Protein 5HKO (pdb70)

InterPro domains:
  IPR025997 Periplasmic binding protein [PF13407] (37-289)
  IPR028082 Periplasmic binding protein-like I [SSF53822] (34-308)

Secondary structure (DSSP, 8-state):
-EEEEEEES---HHHHHHHHHHHHHHHHTTEEEEEEE-TT-HHHHHHHHHHHHHTT-SEEEEE-S-SS--HHHHHHHHHTT--EEEESS----TT-SEEEEE-HHHHHHHHHHHHHHHHTT-EEEEEEE-STTSHHHHHHHHHHHHHHTT-TTEEEEEEEE-TT-HHHHHHHHHHHHHHHGGG--EEEESSHHHHHHHHHHHHHTT--S--EE-SB--HHHHHHHHHTSSSBEEB--HHHHHHHHHHHHHHHHTT----SS-EE-PPEE-TTTHHHHHIIIIISHHHHHHHHHHHHHHHHHHSBTT-S--TT--

Nearest PDB structures (foldseek):
  5hko-assembly1_A  TM=1.003E+00  e=1.672E-60  Mycolicibacterium smegmatis MC2 155
  4rsm-assembly3_C  TM=9.982E-01  e=6.246E-54  Mycolicibacterium smegmatis MC2 155
  4ry0-assembly1_A  TM=9.453E-01  e=1.047E-22  Rhizobium etli CFN 42
  5xsj-assembly1_X-2  TM=9.188E-01  e=8.878E-16  Clostridium beijerinckii NCIMB 8052
  6gq0-assembly1_A  TM=8.896E-01  e=7.536E-16  Geobacillus stearothermophilus

B-factor: mean 14.86, std 8.11, range [4.85, 57.35]

Solvent-accessible surface area: 12527 Å² total; per-residue (Å²): 155,32,76,0,0,1,0,0,19,30,80,16,31,8,0,69,21,0,59,81,0,2,40,39,12,4,175,65,27,101,12,96,29,29,56,40,40,1,110,51,59,48,80,55,1,18,69,33,0,64,52,1,15,135,86,52,4,58,0,0,1,0,1,8,15,49,4,126,20,8,32,101,25,1,48,28,0,130,91,118,65,17,28,4,0,0,0,14,15,28,15,116,22,130,40,42,38,3,41,0,22,11,51,6,34,43,2,0,22,49,0,0,52,22,0,2,102,126,27,68,14,140,5,36,0,0,5,0,17,0,20,93,28,9,8,6,24,88,46,11,18,118,0,3,87,88,7,35,88,135,51,113,79,11,120,58,50,20,129,46,23,0,46,35,98,78,113,53,0,16,102,56,0,83,87,12,30,100,75,51,17,112,100,0,51,0,0,0,0,2,6,0,6,0,0,22,2,0,45,61,1,3,121,94,53,68,63,123,71,16,14,1,0,0,0,6,2,2,63,63,0,0,67,5,1,102,75,43,65,3,46,0,0,0,0,6,7,3,4,4,0,2,0,4,0,0,6,0,0,2,8,43,41,113,69,82,154,37,112,39,79,0,69,0,83,8,18,41,0,47,125,142,18,0,74,45,0,22,74,36,4,42,87,65,29,138,148,24,27,133,31,1,31,133,29,6,89,88,3,34,176,96,16,52,1,1,68,11,35,3,68,86,41,158

Structure (mmCIF, N/CA/C/O backbone):
data_5HKO
#
_entry.id   5HKO
#
_cell.length_a   62.947
_cell.length_b   62.940
_cell.length_c   73.153
_cell.angle_alpha   90.000
_cell.angle_beta   90.000
_cell.angle_gamma   90.000
#
_symmetry.space_group_name_H-M   'P 21 21 21'
#
loop_
_entity.id
_entity.type
_entity.pdbx_description
1 polymer 'ABC transporter, carbohydrate uptake transporter-2 (CUT2) family, periplasmic sugar-binding protein'
2 non-polymer 'ZINC ION'
3 non-polymer 'CHLORIDE ION'
4 non-polymer L-glucitol
5 non-polymer IMIDAZOLE
6 non-polymer 'ACETATE ION'
7 water water
#
loop_
_atom_site.group_PDB
_atom_site.id
_atom_site.type_symbol
_atom_site.label_atom_id
_atom_site.label_alt_id
_atom_site.label_comp_id
_atom_site.label_asym_id
_atom_site.label_entity_id
_atom_site.label_seq_id
_atom_site.pdbx_PDB_ins_code
_atom_site.Cartn_x
_atom_site.Cartn_y
_atom_site.Cartn_z
_atom_site.occupancy
_atom_site.B_iso_or_equiv
_atom_site.auth_seq_id
_atom_site.auth_comp_id
_atom_site.auth_asym_id
_atom_site.auth_atom_id
_atom_site.pdbx_PDB_model_num
ATOM 1 N N . THR A 1 33 ? -13.745 -50.187 -2.144 1.00 35.32 34 THR A N 1
ATOM 2 C CA . THR A 1 33 ? -13.642 -51.128 -1.020 1.00 39.02 34 THR A CA 1
ATOM 3 C C . THR A 1 33 ? -13.457 -50.173 0.198 1.00 34.46 34 THR A C 1
ATOM 4 O O . THR A 1 33 ? -14.286 -50.137 1.110 1.00 37.74 34 THR A O 1
ATOM 8 N N . LYS A 1 34 ? -12.516 -49.208 0.151 1.00 25.16 35 LYS A N 1
ATOM 9 C CA . LYS A 1 34 ? -12.174 -48.407 1.361 1.00 22.49 35 LYS A CA 1
ATOM 10 C C . LYS A 1 34 ? -13.014 -47.160 1.472 1.00 20.63 35 LYS A C 1
ATOM 11 O O . LYS A 1 34 ? -13.322 -46.565 0.457 1.00 22.84 35 LYS A O 1
ATOM 17 N N . ARG A 1 35 ? -13.416 -46.798 2.698 1.00 17.97 36 ARG A N 1
ATOM 18 C CA . ARG A 1 35 ? -14.236 -45.663 2.949 1.00 18.31 36 ARG A CA 1
ATOM 19 C C . ARG A 1 35 ? -13.466 -44.729 3.847 1.00 15.63 36 ARG A C 1
ATOM 20 O O . ARG A 1 35 ? -12.979 -45.105 4.895 1.00 17.37 36 ARG A O 1
ATOM 28 N N . ILE A 1 36 ? -13.151 -43.513 3.339 1.00 14.83 37 ILE A N 1
ATOM 29 C CA . ILE A 1 36 ? -12.271 -42.554 4.069 1.00 13.30 37 ILE A CA 1
ATOM 30 C C . ILE A 1 36 ? -13.040 -41.333 4.195 1.00 12.76 37 ILE A C 1
ATOM 31 O O . ILE A 1 36 ? -13.604 -40.754 3.279 1.00 14.26 37 ILE A O 1
ATOM 36 N N . GLY A 1 37 ? -13.250 -40.943 5.486 1.00 12.88 38 GLY A N 1
ATOM 37 C CA . GLY A 1 37 ? -13.967 -39.733 5.797 1.00 13.56 38 GLY A CA 1
ATOM 38 C C . GLY A 1 37 ? -13.095 -38.448 5.744 1.00 11.58 38 GLY A C 1
ATOM 39 O O . GLY A 1 37 ? -11.904 -38.557 6.032 1.00 12.69 38 GLY A O 1
ATOM 40 N N . VAL A 1 38 ? -13.681 -37.387 5.319 1.00 11.79 39 VAL A N 1
ATOM 41 C CA . VAL A 1 38 ? -13.013 -36.104 5.201 1.00 11.89 39 VAL A CA 1
ATOM 42 C C . VAL A 1 38 ? -13.856 -35.102 5.871 1.00 11.49 39 VAL A C 1
ATOM 43 O O . VAL A 1 38 ? -15.105 -35.041 5.612 1.00 14.38 39 VAL A O 1
ATOM 47 N N . THR A 1 39 ? -13.342 -34.321 6.817 1.00 9.75 40 THR A N 1
ATOM 48 C CA . THR A 1 39 ? -14.047 -33.161 7.342 1.00 9.65 40 THR A CA 1
ATOM 49 C C . THR A 1 39 ? -13.135 -31.974 7.176 1.00 8.02 40 THR A C 1
ATOM 50 O O . THR A 1 39 ? -11.987 -31.948 7.727 1.00 8.43 40 THR A O 1
ATOM 54 N N . VAL A 1 40 ? -13.596 -30.978 6.420 1.00 8.51 41 VAL A N 1
ATOM 55 C CA . VAL A 1 40 ? -12.850 -29.746 6.211 1.00 7.99 41 VAL A CA 1
ATOM 56 C C . VAL A 1 40 ? -13.475 -28.598 6.898 1.00 8.19 41 VAL A C 1
ATOM 57 O O . VAL A 1 40 ? -14.724 -28.574 7.103 1.00 9.21 41 VAL A O 1
ATOM 61 N N . TYR A 1 41 ? -12.704 -27.561 7.246 1.00 7.82 42 TYR A N 1
ATOM 62 C CA . TYR A 1 41 ? -13.213 -26.384 7.882 1.00 8.16 42 TYR A CA 1
ATOM 63 C C . TYR A 1 41 ? -14.365 -25.755 7.078 1.00 8.28 42 TYR A C 1
ATOM 64 O O . TYR A 1 41 ? -15.332 -25.303 7.686 1.00 8.94 42 TYR A O 1
ATOM 73 N N . ASP A 1 42 ? -14.171 -25.647 5.752 1.00 7.52 43 ASP A N 1
ATOM 74 C CA . ASP A 1 42 ? -15.163 -24.935 4.930 1.00 7.42 43 ASP A CA 1
ATOM 75 C C . ASP A 1 42 ? -14.796 -25.248 3.512 1.00 7.38 43 ASP A C 1
ATOM 76 O O . ASP A 1 42 ? -13.646 -25.644 3.214 1.00 7.49 43 ASP A O 1
ATOM 81 N N . MET A 1 43 ? -15.755 -24.995 2.584 1.00 7.09 44 MET A N 1
ATOM 82 C CA . MET A 1 43 ? -15.468 -25.116 1.163 1.00 7.41 44 MET A CA 1
ATOM 83 C C . MET A 1 43 ? -14.896 -23.815 0.623 1.00 7.50 44 MET A C 1
ATOM 84 O O . MET A 1 43 ? -15.462 -23.188 -0.295 1.00 7.63 44 MET A O 1
ATOM 89 N N . SER A 1 44 ? -13.733 -23.436 1.132 1.00 7.12 45 SER A N 1
ATOM 90 C CA . SER A 1 44 ? -12.970 -22.298 0.635 1.00 7.28 45 SER A CA 1
ATOM 91 C C . SER A 1 44 ? -12.565 -22.534 -0.791 1.00 7.02 45 SER A C 1
ATOM 92 O O . SER A 1 44 ? -12.628 -23.632 -1.326 1.00 7.26 45 SER A O 1
ATOM 95 N N . SER A 1 45 ? -12.041 -21.488 -1.448 1.00 7.46 46 SER A N 1
ATOM 96 C CA . SER A 1 45 ? -11.520 -21.658 -2.774 1.00 8.13 46 SER A CA 1
ATOM 97 C C 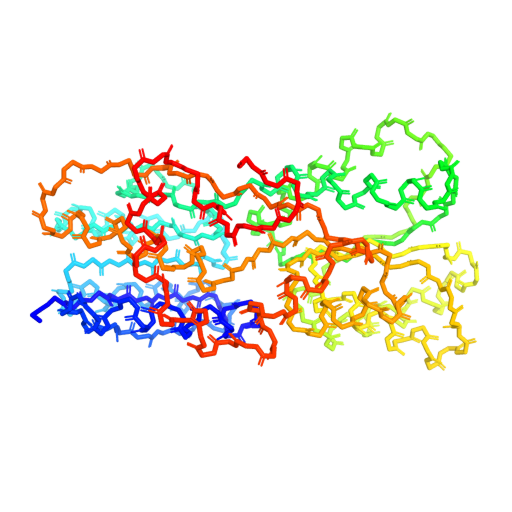. SER A 1 45 ? -10.429 -22.756 -2.858 1.00 7.86 46 SER A C 1
ATOM 98 O O . SER A 1 45 ? -10.447 -23.609 -3.735 1.00 8.40 46 SER A O 1
ATOM 101 N N . PHE A 1 46 ? -9.481 -22.712 -1.904 1.00 7.51 47 PHE A N 1
ATOM 102 C CA . PHE A 1 46 ? -8.432 -23.705 -1.885 1.00 7.44 47 PHE A CA 1
ATOM 103 C C . PHE A 1 46 ? -8.991 -25.116 -1.785 1.00 7.11 47 PHE A C 1
ATOM 104 O O . PHE A 1 46 ? -8.592 -26.022 -2.481 1.00 7.27 47 PHE A O 1
ATOM 112 N N . ILE A 1 47 ? -9.925 -25.321 -0.820 1.00 6.95 48 ILE A N 1
ATOM 113 C CA . ILE A 1 47 ? -10.499 -26.662 -0.624 1.00 6.73 48 ILE A CA 1
ATOM 114 C C . ILE A 1 47 ? -11.328 -27.095 -1.801 1.00 7.17 48 ILE A C 1
ATOM 115 O O . ILE A 1 47 ? -11.323 -28.241 -2.187 1.00 7.91 48 ILE A O 1
ATOM 120 N N . THR A 1 48 ? -12.071 -26.156 -2.373 1.00 6.92 49 THR A N 1
ATOM 121 C CA . THR A 1 48 ? -12.955 -26.450 -3.511 1.00 7.23 49 THR A CA 1
ATOM 122 C C . THR A 1 48 ? -12.113 -26.896 -4.702 1.00 7.56 49 THR A C 1
ATOM 123 O O . THR A 1 48 ? -12.445 -27.894 -5.355 1.00 8.40 49 THR A O 1
ATOM 127 N N . GLU A 1 49 ? -11.084 -26.141 -4.988 1.00 7.73 50 GLU A N 1
ATOM 128 C CA . GLU A 1 49 ? -10.183 -26.580 -6.104 1.00 8.48 50 GLU A CA 1
ATOM 129 C C . GLU A 1 49 ? -9.545 -27.862 -5.734 1.00 9.00 50 GLU A C 1
ATOM 130 O O . GLU A 1 49 ? -9.433 -28.856 -6.594 1.00 10.53 50 GLU A O 1
ATOM 136 N N . GLY A 1 50 ? -9.121 -28.109 -4.504 1.00 9.04 51 GLY A N 1
ATOM 137 C CA . GLY A 1 50 ? -8.426 -29.349 -4.165 1.00 8.85 51 GLY A CA 1
ATOM 138 C C . GLY A 1 50 ? -9.309 -30.526 -4.156 1.00 9.52 51 GLY A C 1
ATOM 139 O O . GLY A 1 50 ? -8.843 -31.695 -4.373 1.00 10.17 51 GLY A O 1
ATOM 140 N N . LYS A 1 51 ? -10.631 -30.378 -3.866 1.00 9.63 52 LYS A N 1
ATOM 141 C CA . LYS A 1 51 ? -11.537 -31.537 -3.830 1.00 8.97 52 LYS A CA 1
ATOM 142 C C . LYS A 1 51 ? -11.480 -32.318 -5.140 1.00 8.72 52 LYS A C 1
ATOM 143 O O . LYS A 1 51 ? -11.558 -33.519 -5.081 1.00 9.68 52 LYS A O 1
ATOM 149 N N . GLU A 1 52 ? -11.364 -31.679 -6.261 1.00 9.43 53 GLU A N 1
ATOM 150 C CA . GLU A 1 52 ? -11.310 -32.381 -7.531 1.00 10.73 53 GLU A CA 1
ATOM 151 C C . GLU A 1 52 ? -10.134 -33.288 -7.565 1.00 11.26 53 GLU A C 1
ATOM 152 O O . GLU A 1 52 ? -10.202 -34.430 -8.113 1.00 12.22 53 GLU A O 1
ATOM 158 N N . GLY A 1 53 ? -8.983 -32.883 -7.011 1.00 10.88 54 GLY A N 1
ATOM 159 C CA . GLY A 1 53 ? -7.826 -33.772 -6.965 1.00 10.22 54 GLY A CA 1
ATOM 160 C C . GLY A 1 53 ? -7.952 -34.850 -6.035 1.00 10.91 54 GLY A C 1
ATOM 161 O O . GLY A 1 53 ? -7.605 -36.071 -6.323 1.00 11.76 54 GLY A O 1
ATOM 162 N N . MET A 1 54 ? -8.500 -34.653 -4.826 1.00 10.13 55 MET A N 1
ATOM 163 C CA . MET A 1 54 ? -8.772 -35.712 -3.968 1.00 10.68 55 MET A CA 1
ATOM 164 C C . MET A 1 54 ? -9.672 -36.765 -4.531 1.00 10.90 55 MET A C 1
ATOM 165 O O . MET A 1 54 ? -9.529 -37.984 -4.379 1.00 11.20 55 MET A O 1
ATOM 170 N N . ASP A 1 55 ? -10.760 -36.328 -5.161 1.00 10.47 56 ASP A N 1
ATOM 171 C CA . ASP A 1 55 ? -11.756 -37.209 -5.750 1.00 10.29 56 ASP A CA 1
ATOM 172 C C . ASP A 1 55 ? -11.161 -37.941 -6.905 1.00 10.40 56 ASP A C 1
ATOM 173 O O . ASP A 1 55 ? -11.457 -39.137 -7.087 1.00 11.68 56 ASP A O 1
ATOM 178 N N . THR A 1 56 ? -10.292 -37.349 -7.665 1.00 11.15 57 THR A N 1
ATOM 179 C CA . THR A 1 56 ? -9.591 -38.094 -8.757 1.00 10.81 57 THR A CA 1
ATOM 180 C C . THR A 1 56 ? -8.717 -39.194 -8.176 1.00 11.28 57 THR A C 1
ATOM 181 O O . THR A 1 56 ? -8.753 -40.365 -8.621 1.00 11.95 57 THR A O 1
ATOM 185 N N . TYR A 1 57 ? -7.950 -38.897 -7.166 1.00 10.83 58 TYR A N 1
ATOM 186 C CA . TYR A 1 57 ? -7.138 -39.955 -6.530 1.00 10.68 58 TYR A CA 1
ATOM 187 C C . TYR A 1 57 ? -7.985 -41.020 -5.942 1.00 12.19 58 TYR A C 1
ATOM 188 O O . TYR A 1 57 ? -7.673 -42.253 -6.106 1.00 13.35 58 TYR A O 1
ATOM 197 N N . ALA A 1 58 ? -9.105 -40.710 -5.287 1.00 12.07 59 ALA A N 1
ATOM 198 C CA . ALA A 1 58 ? -9.968 -41.710 -4.658 1.00 12.41 59 ALA A CA 1
ATOM 199 C C . ALA A 1 58 ? -10.529 -42.632 -5.728 1.00 13.31 59 ALA A C 1
ATOM 200 O O . ALA A 1 58 ? -10.527 -43.881 -5.524 1.00 14.54 59 ALA A O 1
ATOM 202 N N . LYS A 1 59 ? -11.002 -42.110 -6.821 1.00 13.35 60 LYS A N 1
ATOM 203 C CA . LYS A 1 59 ? -11.643 -42.972 -7.814 1.00 14.99 60 LYS A CA 1
ATOM 204 C C . LYS A 1 59 ? -10.625 -43.918 -8.365 1.00 15.92 60 LYS A C 1
ATOM 205 O O . LYS A 1 59 ? -11.024 -45.039 -8.784 1.00 19.42 60 LYS A O 1
ATOM 211 N N . ALA A 1 60 ? -9.401 -43.566 -8.523 1.00 13.97 61 ALA A N 1
ATOM 212 C CA . ALA A 1 60 ? -8.297 -44.409 -9.076 1.00 15.17 61 ALA A CA 1
ATOM 213 C C . ALA A 1 60 ? -7.828 -45.381 -8.109 1.00 15.31 61 ALA A C 1
ATOM 214 O O . ALA A 1 60 ? -7.125 -46.379 -8.502 1.00 18.35 61 ALA A O 1
ATOM 216 N N . ASN A 1 61 ? -8.230 -45.374 -6.852 1.00 16.47 62 ASN A N 1
ATOM 217 C CA . ASN A 1 61 ? -7.677 -46.184 -5.804 1.00 15.89 62 ASN A CA 1
ATOM 218 C C . ASN A 1 61 ? -8.679 -46.894 -4.964 1.00 16.23 62 ASN A C 1
ATOM 219 O O . ASN A 1 61 ? -8.445 -47.298 -3.826 1.00 17.62 62 ASN A O 1
ATOM 224 N N . ASN A 1 62 ? -9.881 -46.987 -5.503 1.00 17.83 63 ASN A N 1
ATOM 225 C CA . ASN A 1 62 ? -10.951 -47.742 -4.841 1.00 19.46 63 ASN A CA 1
ATOM 226 C C . ASN A 1 62 ? -11.332 -47.249 -3.492 1.00 17.08 63 ASN A C 1
ATOM 227 O O . ASN A 1 62 ? -11.680 -47.972 -2.613 1.00 18.34 63 ASN A O 1
ATOM 232 N N . ILE A 1 63 ? -11.400 -45.896 -3.419 1.00 15.65 64 ILE A N 1
ATOM 233 C CA . ILE A 1 63 ? -11.747 -45.229 -2.168 1.00 15.41 64 ILE A CA 1
ATOM 234 C C . ILE A 1 63 ? -13.050 -44.474 -2.331 1.00 15.47 64 ILE A C 1
ATOM 235 O O . ILE A 1 63 ? -13.184 -43.705 -3.286 1.00 16.84 64 ILE A O 1
ATOM 240 N N . GLU A 1 64 ? -14.013 -44.618 -1.460 1.00 16.12 65 GLU A N 1
ATOM 241 C CA . GLU A 1 64 ? -15.157 -43.806 -1.383 1.00 17.26 65 GLU A CA 1
ATOM 242 C C . GLU A 1 64 ? -14.838 -42.741 -0.316 1.00 15.46 65 GLU A C 1
ATOM 243 O O . GLU A 1 64 ? -14.601 -43.077 0.854 1.00 15.77 65 GLU A O 1
ATOM 249 N N . LEU A 1 65 ? -14.956 -41.513 -0.736 1.00 15.60 66 LEU A N 1
ATOM 250 C CA . LEU A 1 65 ? -14.693 -40.352 0.224 1.00 15.95 66 LEU A CA 1
ATOM 251 C C . LEU A 1 65 ? -16.004 -39.907 0.821 1.00 19.69 66 LEU A C 1
ATOM 252 O O . LEU A 1 65 ? -17.032 -39.722 0.082 1.00 24.06 66 LEU A O 1
ATOM 257 N N . VAL A 1 66 ? -16.098 -39.737 2.085 1.00 19.11 67 VAL A N 1
ATOM 258 C CA . VAL A 1 66 ? -17.296 -39.263 2.727 1.00 20.63 67 VAL A CA 1
ATOM 259 C C . VAL A 1 66 ? -17.078 -37.745 3.006 1.00 15.59 67 VAL A C 1
ATOM 260 O O . VAL A 1 66 ? -16.343 -37.466 4.064 1.00 20.07 67 VAL A O 1
ATOM 264 N N . TRP A 1 67 ? -17.443 -36.829 2.205 1.00 17.19 68 TRP A N 1
ATOM 265 C CA . TRP A 1 67 ? -17.152 -35.410 2.391 1.00 15.65 68 TRP A CA 1
ATOM 266 C C . TRP A 1 67 ? -17.967 -34.762 3.377 1.00 13.80 68 TRP A C 1
ATOM 267 O O . TRP A 1 67 ? -19.271 -34.880 3.274 1.00 16.78 68 TRP A O 1
ATOM 278 N N . ASN A 1 68 ? -17.466 -33.983 4.320 1.00 11.85 69 ASN A N 1
ATOM 279 C CA . ASN A 1 68 ? -18.167 -33.108 5.190 1.00 11.51 69 ASN A CA 1
ATOM 28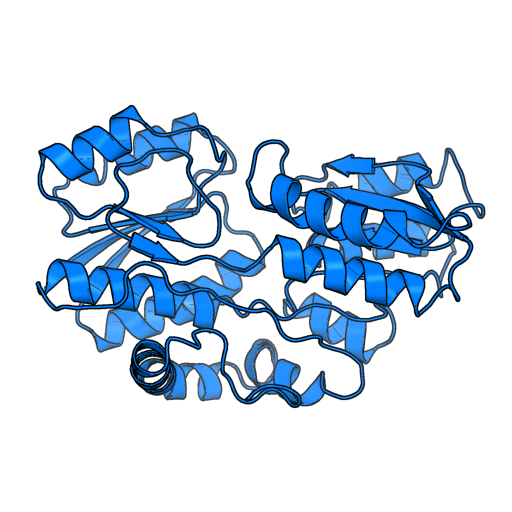0 C C . ASN A 1 68 ? -17.489 -31.775 5.298 1.00 10.44 69 ASN A C 1
ATOM 281 O O . ASN A 1 68 ? -16.179 -31.778 5.306 1.00 10.69 69 ASN A O 1
ATOM 286 N N . SER A 1 69 ? -18.180 -30.721 5.491 1.00 11.00 70 SER A N 1
ATOM 287 C CA . SER A 1 69 ? -17.701 -29.407 5.752 1.00 9.55 70 SER A CA 1
ATOM 288 C C . SER A 1 69 ? -18.223 -28.808 6.986 1.00 10.09 70 SER A C 1
ATOM 289 O O . SER A 1 69 ? -19.464 -28.976 7.202 1.00 11.12 70 SER A O 1
ATOM 292 N N . ALA A 1 70 ? -17.431 -28.186 7.821 1.00 9.24 71 ALA A N 1
ATOM 293 C CA . ALA A 1 70 ? -17.819 -27.809 9.173 1.00 10.07 71 ALA A CA 1
ATOM 294 C C . ALA A 1 70 ? -18.277 -26.421 9.275 1.00 11.99 71 ALA A C 1
ATOM 295 O O . ALA A 1 70 ? -18.515 -25.928 10.396 1.00 14.85 71 ALA A O 1
ATOM 297 N N . ASN A 1 71 ? -18.387 -25.678 8.189 1.00 13.69 72 ASN A N 1
ATOM 298 C CA . ASN A 1 71 ? -18.625 -24.280 8.086 1.00 17.06 72 ASN A CA 1
ATOM 299 C C . ASN A 1 71 ? -18.033 -23.456 9.260 1.00 14.22 72 ASN A C 1
ATOM 300 O O . ASN A 1 71 ? -18.652 -22.625 9.941 1.00 16.28 72 ASN A O 1
ATOM 305 N N . ASN A 1 72 ? -16.728 -23.624 9.349 1.00 10.10 73 ASN A N 1
ATOM 306 C CA . ASN A 1 72 ? -15.944 -22.833 10.204 1.00 9.76 73 ASN A CA 1
ATOM 307 C C . ASN A 1 72 ? -16.259 -22.954 11.710 1.00 11.57 73 ASN A C 1
ATOM 308 O O . ASN A 1 72 ? -15.894 -22.061 12.442 1.00 13.26 73 ASN A O 1
ATOM 313 N N . ASP A 1 73 ? -16.762 -24.105 12.078 1.00 12.17 74 ASP A N 1
ATOM 314 C CA . ASP A 1 73 ? -17.253 -24.269 13.446 1.00 15.22 74 ASP A CA 1
ATOM 315 C C . ASP A 1 73 ? -16.570 -25.489 14.065 1.00 13.82 74 ASP A C 1
ATOM 316 O O . ASP A 1 73 ? -16.803 -26.569 13.557 1.00 12.44 74 ASP A O 1
ATOM 321 N N . VAL A 1 74 ? -15.844 -25.302 15.118 1.00 13.46 75 VAL A N 1
ATOM 322 C CA . VAL A 1 74 ? -15.154 -26.437 15.757 1.00 13.54 75 VAL A CA 1
ATOM 323 C C . VAL A 1 74 ? -16.034 -27.487 16.248 1.00 13.99 75 VAL A C 1
ATOM 324 O O . VAL A 1 74 ? -15.850 -28.693 16.023 1.00 13.07 75 VAL A O 1
ATOM 328 N N . SER A 1 75 ? -17.224 -27.124 16.861 1.00 13.81 76 SER A N 1
ATOM 329 C CA . SER A 1 75 ? -18.089 -28.166 17.370 1.00 14.03 76 SER A CA 1
ATOM 330 C C . SER A 1 75 ? -18.738 -29.040 16.314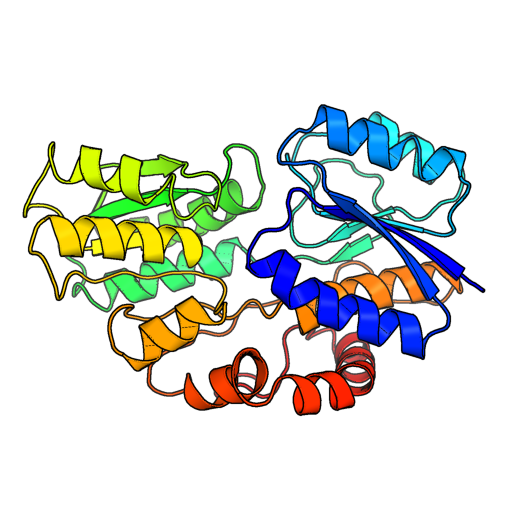 1.00 12.09 76 SER A C 1
ATOM 331 O O . SER A 1 75 ? -18.942 -30.186 16.462 1.00 13.20 76 SER A O 1
ATOM 334 N N . THR A 1 76 ? -19.094 -28.375 15.086 1.00 12.69 77 THR A N 1
ATOM 335 C CA . THR A 1 76 ? -19.566 -29.085 14.003 1.00 12.25 77 THR A CA 1
ATOM 336 C C . THR A 1 76 ? -18.515 -30.109 13.531 1.00 10.89 77 THR A C 1
ATOM 337 O O . THR A 1 76 ? -18.808 -31.196 13.223 1.00 11.76 77 THR A O 1
ATOM 341 N N . GLN A 1 77 ? -17.250 -29.603 13.431 1.00 11.32 78 GLN A N 1
ATOM 342 C CA . GLN A 1 77 ? -16.207 -30.500 12.966 1.00 10.44 78 GLN A CA 1
ATOM 343 C C . GLN A 1 77 ? -16.011 -31.734 13.977 1.00 9.72 78 GLN A C 1
ATOM 344 O O . GLN A 1 77 ? -15.874 -32.819 13.549 1.00 10.48 78 GLN A O 1
ATOM 350 N N . ALA A 1 78 ? -16.096 -31.404 15.288 1.00 10.60 79 ALA A N 1
ATOM 351 C CA . ALA A 1 78 ? -15.980 -32.493 16.318 1.00 12.05 79 ALA A CA 1
ATOM 352 C C . ALA A 1 78 ? -17.062 -33.488 16.086 1.00 12.14 79 ALA A C 1
ATOM 353 O O . ALA A 1 78 ? -16.867 -34.719 16.102 1.00 12.18 79 ALA A O 1
ATOM 355 N N . SER A 1 79 ? -18.305 -32.988 15.825 1.00 12.56 80 SER A N 1
ATOM 356 C CA . SER A 1 79 ? -19.435 -33.906 15.553 1.00 13.47 80 SER A CA 1
ATOM 357 C C . SER A 1 79 ? -19.287 -34.767 14.320 1.00 12.46 80 SER A C 1
ATOM 358 O O . SER A 1 79 ? -19.626 -35.917 14.261 1.00 13.49 80 SER A O 1
ATOM 361 N N . GLN A 1 80 ? -18.673 -34.163 13.288 1.00 12.65 81 GLN A N 1
ATOM 362 C CA . GLN A 1 80 ? -18.382 -34.916 12.036 1.00 12.75 81 GLN A CA 1
ATOM 363 C C . GLN A 1 80 ? -17.367 -36.023 12.280 1.00 11.81 81 GLN A C 1
ATOM 364 O O . GLN A 1 80 ? -17.534 -37.116 11.776 1.00 12.50 81 GLN A O 1
ATOM 370 N N . VAL A 1 81 ? -16.291 -35.697 13.043 1.00 11.39 82 VAL A N 1
ATOM 371 C CA . VAL A 1 81 ? -15.359 -36.772 13.309 1.00 11.30 82 VAL A CA 1
ATOM 372 C C . VAL A 1 81 ? -16.001 -37.890 14.111 1.00 11.98 82 VAL A C 1
ATOM 373 O O . VAL A 1 81 ? -15.843 -39.052 13.796 1.00 12.74 82 VAL A O 1
ATOM 377 N N . ASP A 1 82 ? -16.860 -37.484 15.107 1.00 12.69 83 ASP A N 1
ATOM 378 C CA . ASP A 1 82 ? -17.600 -38.538 15.883 1.00 14.81 83 ASP A CA 1
ATOM 379 C C . ASP A 1 82 ? -18.448 -39.438 14.997 1.00 14.73 83 ASP A C 1
ATOM 380 O O . ASP A 1 82 ? -18.478 -40.636 15.190 1.00 15.49 83 ASP A O 1
ATOM 385 N N . SER A 1 83 ? -19.135 -38.819 14.043 1.00 13.54 84 SER A N 1
ATOM 386 C CA A SER A 1 83 ? -19.988 -39.618 13.192 0.29 15.12 84 SER A CA 1
ATOM 387 C CA B SER A 1 83 ? -19.962 -39.558 13.133 0.71 16.13 84 SER A CA 1
ATOM 388 C C . SER A 1 83 ? -19.220 -40.506 12.293 1.00 14.84 84 SER A C 1
ATOM 389 O O . SER A 1 83 ? -19.588 -41.655 12.094 1.00 17.05 84 SER A O 1
ATOM 394 N N . LEU A 1 84 ? -18.040 -40.032 11.759 1.00 14.00 85 LEU A N 1
ATOM 395 C CA . LEU A 1 84 ? -17.203 -40.893 10.943 1.00 13.65 85 LEU A CA 1
ATOM 396 C C . LEU A 1 84 ? -16.670 -42.088 11.733 1.00 14.13 85 LEU A C 1
ATOM 397 O O . LEU A 1 84 ? -16.656 -43.191 11.239 1.00 16.05 85 LEU A O 1
ATOM 402 N N . ILE A 1 85 ? -16.242 -41.844 12.964 1.00 13.40 86 ILE A N 1
ATOM 403 C CA . ILE A 1 85 ? -15.864 -42.887 13.900 1.00 15.84 86 ILE A CA 1
ATOM 404 C C . ILE A 1 85 ? -17.065 -43.925 14.063 1.00 16.05 86 ILE A C 1
ATOM 405 O O . ILE A 1 85 ? -16.750 -45.165 13.893 1.00 19.08 86 ILE A O 1
ATOM 410 N N . ASN A 1 86 ? -18.251 -43.340 14.292 1.00 16.99 87 ASN A N 1
ATOM 411 C CA . ASN A 1 86 ? -19.446 -44.210 14.515 1.00 18.01 87 ASN A CA 1
ATOM 412 C C . ASN A 1 86 ? -19.707 -45.049 13.326 1.00 21.14 87 ASN A C 1
ATOM 413 O O . ASN A 1 86 ? -20.083 -46.237 13.558 1.00 23.57 87 ASN A O 1
ATOM 418 N N . GLN A 1 87 ? -19.516 -44.506 12.125 1.00 21.74 88 GLN A N 1
ATOM 419 C CA . GLN A 1 87 ? -19.707 -45.202 10.864 1.00 22.57 88 GLN A CA 1
ATOM 420 C C . GLN A 1 87 ? -18.665 -46.262 10.619 1.00 21.76 88 GLN A C 1
ATOM 421 O O . GLN A 1 87 ? -18.773 -46.974 9.632 1.00 24.01 88 GLN A O 1
ATOM 427 N N . GLY A 1 88 ? -17.584 -46.344 11.402 1.00 19.00 89 GLY A N 1
ATOM 428 C CA . GLY A 1 88 ? -16.477 -47.235 11.197 1.00 18.19 89 GLY A CA 1
ATOM 429 C C . GLY A 1 88 ? -15.716 -47.142 9.846 1.00 18.79 89 GLY A C 1
ATOM 430 O O . GLY A 1 88 ? -15.300 -48.128 9.212 1.00 19.91 89 GLY A O 1
ATOM 431 N N . VAL A 1 89 ? -15.504 -45.891 9.438 1.00 16.41 90 VAL A N 1
ATOM 432 C CA . VAL A 1 89 ? -14.662 -45.701 8.252 1.00 16.39 90 VAL A CA 1
ATOM 433 C C . VAL A 1 89 ? -13.296 -46.207 8.465 1.00 14.93 90 VAL A C 1
ATOM 434 O O . VAL A 1 89 ? -12.796 -46.444 9.578 1.00 16.47 90 VAL A O 1
ATOM 438 N N . ASP A 1 90 ? -12.580 -46.415 7.391 1.00 15.05 91 ASP A N 1
ATOM 439 C CA . ASP A 1 90 ? -11.291 -46.954 7.429 1.00 14.77 91 ASP A CA 1
ATOM 440 C C . ASP A 1 90 ? -10.181 -45.943 7.861 1.00 14.14 91 ASP A C 1
ATOM 441 O O . ASP A 1 90 ? -9.165 -46.321 8.357 1.00 14.78 91 ASP A O 1
ATOM 446 N N . ALA A 1 91 ? -10.420 -44.652 7.561 1.00 12.79 92 ALA A N 1
ATOM 447 C CA . ALA A 1 91 ? -9.485 -43.574 7.971 1.00 13.20 92 ALA A CA 1
ATOM 448 C C . ALA A 1 91 ? -10.323 -42.337 7.884 1.00 11.79 92 ALA A C 1
ATOM 449 O O . ALA A 1 91 ? -11.325 -42.190 7.297 1.00 12.19 92 ALA A O 1
ATOM 451 N N . ILE A 1 92 ? -9.746 -41.269 8.585 1.00 11.72 93 ILE A N 1
ATOM 452 C CA . ILE A 1 92 ? -10.337 -39.933 8.685 1.00 10.63 93 ILE A CA 1
ATOM 453 C C . ILE A 1 92 ? -9.241 -38.868 8.392 1.00 10.17 93 ILE A C 1
ATOM 454 O O . ILE A 1 92 ? -8.172 -38.968 8.934 1.00 10.74 93 ILE A O 1
ATOM 459 N N . ILE A 1 93 ? -9.612 -37.960 7.539 1.00 9.40 94 ILE A N 1
ATOM 460 C CA . ILE A 1 93 ? -8.783 -36.769 7.248 1.00 8.75 94 ILE A CA 1
ATOM 461 C C . ILE A 1 93 ? -9.498 -35.577 7.787 1.00 8.80 94 ILE A C 1
ATOM 462 O O . ILE A 1 93 ? -10.669 -35.342 7.442 1.00 9.10 94 ILE A O 1
ATOM 467 N N . VAL A 1 94 ? -8.758 -34.814 8.588 1.00 8.36 95 VAL A N 1
ATOM 468 C CA . VAL A 1 94 ? -9.306 -33.550 9.174 1.00 7.83 95 VAL A CA 1
ATOM 469 C C . VAL A 1 94 ? -8.477 -32.382 8.561 1.00 7.27 95 VAL A C 1
ATOM 470 O O . VAL A 1 94 ? -7.265 -32.382 8.714 1.00 7.24 95 VAL A O 1
ATOM 474 N N . VAL A 1 95 ? -9.163 -31.398 7.998 1.00 7.40 96 VAL A N 1
ATOM 475 C CA . VAL A 1 95 ? -8.568 -30.122 7.732 1.00 7.19 96 VAL A CA 1
ATOM 476 C C . VAL A 1 95 ? -9.113 -29.210 8.765 1.00 7.22 96 VAL A C 1
ATOM 477 O O . VAL A 1 95 ? -10.315 -28.829 8.697 1.00 7.81 96 VAL A O 1
ATOM 481 N N . PRO A 1 96 ? -8.397 -28.879 9.832 1.00 7.14 97 PRO A N 1
ATOM 482 C CA . PRO A 1 96 ? -9.007 -28.369 11.068 1.00 8.37 97 PRO A CA 1
ATOM 483 C C . PRO A 1 96 ? -9.486 -26.916 10.974 1.00 8.33 97 PRO A C 1
ATOM 484 O O . PRO A 1 96 ? -8.893 -26.096 10.254 1.00 9.18 97 PRO A O 1
ATOM 488 N N . VAL A 1 97 ? -10.467 -26.636 11.730 1.00 8.70 98 VAL A N 1
ATOM 489 C CA . VAL A 1 97 ? -10.900 -25.232 12.056 1.00 9.76 98 VAL A CA 1
ATOM 490 C C . VAL A 1 97 ? -9.953 -24.567 12.955 1.00 11.03 98 VAL A C 1
ATOM 491 O O . VAL A 1 97 ? -9.476 -23.404 12.647 1.00 14.51 98 VAL A O 1
ATOM 495 N N A GLN A 1 98 ? -9.630 -25.217 14.046 0.50 9.83 99 GLN A N 1
ATOM 496 N N B GLN A 1 98 ? -9.430 -25.161 13.994 0.50 9.69 99 GLN A N 1
ATOM 497 C CA A GLN A 1 98 ? -8.799 -24.675 15.165 0.50 10.58 99 GLN A CA 1
ATOM 498 C CA B GLN A 1 98 ? -8.572 -24.511 14.954 0.50 10.52 99 GLN A CA 1
ATOM 499 C C A GLN A 1 98 ? -7.598 -25.605 15.446 0.50 10.00 99 GLN A C 1
ATOM 500 C C B GLN A 1 98 ? -7.563 -25.548 15.454 0.50 9.82 99 GLN A C 1
ATOM 501 O O A GLN A 1 98 ? -7.832 -26.844 15.392 0.50 10.54 99 GLN A O 1
ATOM 502 O O B GLN A 1 98 ? -7.904 -26.741 15.655 0.50 10.06 99 GLN A O 1
ATOM 513 N N . ALA A 1 99 ? -6.417 -25.099 15.731 1.00 9.75 100 ALA A N 1
ATOM 514 C CA . ALA A 1 99 ? -5.246 -26.018 16.063 1.00 9.38 100 ALA A CA 1
ATOM 515 C C . ALA A 1 99 ? -5.521 -26.712 17.400 1.00 10.62 100 ALA A C 1
ATOM 516 O O . ALA A 1 99 ? -5.254 -27.932 17.494 1.00 11.36 100 ALA A O 1
ATOM 518 N N . ASP A 1 100 ? -5.940 -26.019 18.386 1.00 10.33 101 ASP A N 1
ATOM 519 C CA . ASP A 1 100 ? -6.143 -26.614 19.705 1.00 11.78 101 ASP A CA 1
ATOM 520 C C . ASP A 1 100 ? -7.490 -27.115 19.848 1.00 12.20 101 ASP A C 1
ATOM 521 O O . ASP A 1 100 ? -8.374 -26.448 20.478 1.00 15.34 101 ASP A O 1
ATOM 526 N N . SER A 1 101 ? -7.818 -28.265 19.241 1.00 10.99 102 SER A N 1
ATOM 527 C CA . SER A 1 101 ? -9.132 -28.769 19.186 1.00 11.09 102 SER A CA 1
ATOM 528 C C . SER A 1 101 ? -9.165 -30.263 18.903 1.00 10.05 102 SER A C 1
ATOM 529 O O . SER A 1 101 ? -8.107 -30.777 18.455 1.00 11.27 102 SER A O 1
ATOM 532 N N . LEU A 1 102 ? -10.283 -30.904 19.103 1.00 10.75 103 LEU A N 1
ATOM 533 C CA . LEU A 1 102 ? -10.521 -32.255 18.667 1.00 10.31 103 LEU A CA 1
ATOM 534 C C . LEU A 1 102 ? -9.744 -33.329 19.443 1.00 10.48 103 LEU A C 1
ATOM 535 O O . LEU A 1 102 ? -9.781 -34.495 19.029 1.00 11.69 103 LEU A O 1
ATOM 540 N N . GLY A 1 103 ? -9.147 -32.958 20.546 1.00 11.16 104 GLY A N 1
ATOM 541 C CA . GLY A 1 103 ? -8.374 -33.999 21.337 1.00 12.49 104 GLY A CA 1
ATOM 542 C C . GLY A 1 103 ? -9.147 -35.224 21.596 1.00 12.21 104 GLY A C 1
ATOM 543 O O . GLY A 1 103 ? -8.659 -36.348 21.357 1.00 12.06 104 GLY A O 1
ATOM 544 N N . PRO A 1 104 ? -10.372 -35.140 22.179 1.00 11.41 105 PRO A N 1
ATOM 545 C CA . PRO A 1 104 ? -11.102 -36.367 22.481 1.00 11.70 105 PRO A CA 1
ATOM 546 C C . PRO A 1 104 ? -11.419 -37.222 21.253 1.00 11.20 105 PRO A C 1
ATOM 547 O O . PRO A 1 104 ? -11.412 -38.457 21.280 1.00 12.59 105 PRO A O 1
ATOM 551 N N . GLN A 1 105 ? -11.748 -36.556 20.161 1.00 11.27 106 GLN A N 1
ATOM 552 C CA . GLN A 1 105 ? -12.036 -37.265 18.916 1.00 11.83 106 GLN A CA 1
ATOM 553 C C . GLN A 1 105 ? -10.820 -37.960 18.321 1.00 11.32 106 GLN A C 1
ATOM 554 O O . GLN A 1 105 ? -10.976 -39.098 17.827 1.00 12.68 106 GLN A O 1
ATOM 560 N N . VAL A 1 106 ? -9.683 -37.347 18.376 1.00 11.34 107 VAL A N 1
ATOM 561 C CA . VAL A 1 106 ? -8.475 -37.961 17.835 1.00 12.23 107 VAL A CA 1
ATOM 562 C C . VAL A 1 106 ? -8.060 -39.109 18.763 1.00 12.66 107 VAL A C 1
ATOM 563 O O . VAL A 1 106 ? -7.667 -40.194 18.230 1.00 13.38 107 VAL A O 1
ATOM 567 N N . ALA A 1 107 ? -8.244 -38.977 20.056 1.00 12.24 108 ALA A N 1
ATOM 568 C CA . ALA A 1 107 ? -7.955 -40.091 20.978 1.00 13.36 108 ALA A CA 1
ATOM 569 C C . ALA A 1 107 ? -8.950 -41.171 20.758 1.00 13.75 108 ALA A C 1
ATOM 570 O O . ALA A 1 107 ? -8.543 -42.376 20.753 1.00 14.08 108 ALA A O 1
ATOM 572 N N . SER A 1 108 ? -10.259 -40.890 20.503 1.00 13.85 109 SER A N 1
ATOM 573 C CA . SER A 1 108 ? -11.205 -41.918 20.203 1.00 15.37 109 SER A CA 1
ATOM 574 C C . SER A 1 108 ? -10.804 -42.719 18.975 1.00 14.47 109 SER A C 1
ATOM 575 O O . SER A 1 108 ? -10.802 -43.968 18.988 1.00 14.63 109 SER A O 1
ATOM 578 N N . ALA A 1 109 ? -10.476 -42.007 17.901 1.00 13.39 110 ALA A N 1
ATOM 579 C CA . ALA A 1 109 ? -10.113 -42.692 16.628 1.00 13.44 110 ALA A CA 1
ATOM 580 C C . ALA A 1 109 ? -8.946 -43.581 16.886 1.00 13.29 110 ALA A C 1
ATOM 581 O O . ALA A 1 109 ? -8.978 -44.771 16.485 1.00 14.79 110 ALA A O 1
ATOM 583 N N . LYS A 1 110 ? -7.957 -43.106 17.549 1.00 13.66 111 LYS A N 1
ATOM 584 C CA . LYS A 1 110 ? -6.699 -43.909 17.804 1.00 14.56 111 LYS A CA 1
ATOM 585 C C . LYS A 1 110 ? -7.072 -45.135 18.665 1.00 15.80 111 LYS A C 1
ATOM 586 O O . LYS A 1 110 ? -6.609 -46.266 18.384 1.00 16.28 111 LYS A O 1
ATOM 592 N N . SER A 1 111 ? -7.950 -44.986 19.665 1.00 14.21 112 SER A N 1
ATOM 593 C CA . SER A 1 111 ? -8.285 -46.066 20.552 1.00 15.35 112 SER A CA 1
ATOM 594 C C . SER A 1 111 ? -9.014 -47.159 19.733 1.00 15.81 112 SER A C 1
ATOM 595 O O . SER A 1 111 ? -9.024 -48.331 20.182 1.00 17.27 112 SER A O 1
ATOM 598 N N . LYS A 1 112 ? -9.719 -46.820 18.686 1.00 15.76 113 LYS A N 1
ATOM 599 C CA . LYS A 1 112 ? -10.507 -47.703 17.868 1.00 16.75 113 LYS A CA 1
ATOM 600 C C . LYS A 1 112 ? -9.718 -48.184 16.694 1.00 17.39 113 LYS A C 1
ATOM 601 O O . LYS A 1 112 ? -10.344 -48.895 15.857 1.00 19.62 113 LYS A O 1
ATOM 607 N N . GLY A 1 113 ? -8.480 -47.860 16.531 1.00 16.79 114 GLY A N 1
ATOM 608 C CA . GLY A 1 113 ? -7.700 -48.346 15.379 1.00 16.89 114 GLY A CA 1
ATOM 609 C C . GLY A 1 113 ? -8.083 -47.676 14.081 1.00 16.58 114 GLY A C 1
ATOM 610 O O . GLY A 1 113 ? -7.855 -48.318 12.965 1.00 17.51 114 GLY A O 1
ATOM 611 N N . ILE A 1 114 ? -8.627 -46.460 14.099 1.00 13.71 115 ILE A N 1
ATOM 612 C CA . ILE A 1 114 ? -8.985 -45.761 12.830 1.00 14.57 115 ILE A CA 1
ATOM 613 C C . ILE A 1 114 ? -7.882 -44.653 12.633 1.00 13.88 115 ILE A C 1
ATOM 614 O O . ILE A 1 114 ? -7.943 -43.708 13.406 1.00 13.49 115 ILE A O 1
ATOM 619 N N . PRO A 1 115 ? -7.054 -44.771 11.682 1.00 14.72 116 PRO A N 1
ATOM 620 C CA . PRO A 1 115 ? -6.040 -43.752 11.401 1.00 13.58 116 PRO A CA 1
ATOM 621 C C . PRO A 1 115 ? -6.733 -42.367 11.117 1.00 12.76 116 PRO A C 1
ATOM 622 O O . PRO A 1 115 ? -7.621 -42.314 10.312 1.00 13.19 116 PRO A O 1
ATOM 626 N N . LEU A 1 116 ? -6.282 -41.349 11.844 1.00 11.68 117 LEU A N 1
ATOM 627 C CA . LEU A 1 116 ? -6.797 -39.991 11.665 1.00 10.66 117 LEU A CA 1
ATOM 628 C C . LEU A 1 116 ? -5.606 -39.122 11.370 1.00 10.52 117 LEU A C 1
ATOM 629 O O . LEU A 1 116 ? -4.623 -39.102 12.100 1.00 10.70 117 LEU A O 1
ATOM 634 N N . LEU A 1 117 ? -5.696 -38.400 10.262 1.00 9.71 118 LEU A N 1
ATOM 635 C CA . LEU A 1 117 ? -4.656 -37.533 9.796 1.00 9.03 118 LEU A CA 1
ATOM 636 C C . LEU A 1 117 ? -5.089 -36.075 9.848 1.00 8.19 118 LEU A C 1
ATOM 637 O O . LEU A 1 117 ? -6.214 -35.783 9.478 1.00 9.66 118 LEU A O 1
ATOM 642 N N . ALA A 1 118 ? -4.170 -35.201 10.225 1.00 7.84 119 ALA A N 1
ATOM 643 C CA . ALA A 1 118 ? -4.343 -33.746 9.921 1.00 7.40 119 ALA A CA 1
ATOM 644 C C . ALA A 1 118 ? -3.711 -33.452 8.603 1.00 7.10 119 ALA A C 1
ATOM 645 O O . ALA A 1 118 ? -2.584 -33.890 8.333 1.00 8.30 119 ALA A O 1
ATOM 647 N N . VAL A 1 119 ? -4.438 -32.720 7.750 1.00 7.25 120 VAL A N 1
ATOM 648 C CA . VAL A 1 119 ? -3.981 -32.281 6.444 1.00 6.71 120 VAL A CA 1
ATOM 649 C C . VAL A 1 119 ? -4.237 -30.822 6.329 1.00 6.59 120 VAL A C 1
ATOM 650 O O . VAL A 1 119 ? -5.271 -30.316 6.759 1.00 6.87 120 VAL A O 1
ATOM 654 N N . ASN A 1 120 ? -3.259 -30.106 5.751 1.00 6.27 121 ASN A N 1
ATOM 655 C CA . ASN A 1 120 ? -3.397 -28.665 5.382 1.00 6.18 121 ASN A CA 1
ATOM 656 C C . ASN A 1 120 ? -3.299 -27.674 6.508 1.00 6.83 121 ASN A C 1
ATOM 657 O O . ASN A 1 120 ? -2.720 -26.594 6.289 1.00 6.99 121 ASN A O 1
ATOM 662 N N . ALA A 1 121 ? -3.799 -27.982 7.697 1.00 6.73 122 ALA A N 1
ATOM 663 C CA . ALA A 1 121 ? -3.499 -27.210 8.855 1.00 6.84 122 ALA A CA 1
ATOM 664 C C . ALA A 1 121 ? -3.334 -28.134 10.056 1.00 6.75 122 ALA A C 1
ATOM 665 O O . ALA A 1 121 ? -3.738 -29.338 9.973 1.00 7.78 122 ALA A O 1
ATOM 667 N N . ALA A 1 122 ? -2.742 -27.634 11.096 1.00 6.95 123 ALA A N 1
ATOM 668 C CA . ALA A 1 122 ? -2.262 -28.463 12.198 1.00 7.72 123 ALA A CA 1
ATOM 669 C C . ALA A 1 122 ? -3.245 -28.636 13.302 1.00 7.97 123 ALA A C 1
ATOM 670 O O . ALA A 1 122 ? -4.111 -27.809 13.516 1.00 8.97 123 ALA A O 1
ATOM 672 N N . LEU A 1 123 ? -3.023 -29.737 14.032 1.00 8.79 124 LEU A N 1
ATOM 673 C CA . LEU A 1 123 ? -3.697 -29.978 15.313 1.00 9.67 124 LEU A CA 1
ATOM 674 C C . LEU A 1 123 ? -2.632 -30.119 16.383 1.00 10.74 124 LEU A C 1
ATOM 675 O O . LEU A 1 123 ? -1.504 -30.586 16.131 1.00 13.13 124 LEU A O 1
ATOM 680 N N . GLU A 1 124 ? -2.957 -29.799 17.625 1.00 10.50 125 GLU A N 1
ATOM 681 C CA . GLU A 1 124 ? -2.040 -29.914 18.777 1.00 10.70 125 GLU A CA 1
ATOM 682 C C . GLU A 1 124 ? -1.953 -31.359 19.317 1.00 11.28 125 GLU A C 1
ATOM 683 O O . GLU A 1 124 ? -0.910 -31.706 19.948 1.00 12.77 125 GLU A O 1
ATOM 689 N N . THR A 1 125 ? -2.898 -32.180 19.096 1.00 11.40 126 THR A N 1
ATOM 690 C CA . THR A 1 125 ? -2.953 -33.557 19.686 1.00 11.39 126 THR A CA 1
ATOM 691 C C . THR A 1 125 ? -1.718 -34.354 19.370 1.00 12.84 126 THR A C 1
ATOM 692 O O . THR A 1 125 ? -1.131 -34.322 18.244 1.00 15.30 126 THR A O 1
ATOM 696 N N . PRO A 1 126 ? -1.237 -35.185 20.253 1.00 11.58 127 PRO A N 1
ATOM 697 C CA . PRO A 1 126 ? -0.093 -36.138 19.999 1.00 12.66 127 PRO A CA 1
ATOM 698 C C . PRO A 1 126 ? -0.571 -37.393 19.341 1.00 12.15 127 PRO A C 1
ATOM 699 O O . PRO A 1 126 ? 0.348 -38.291 19.153 1.00 14.34 127 PRO A O 1
ATOM 703 N N . ASP A 1 127 ? -1.799 -37.557 18.982 1.00 11.31 128 ASP A N 1
ATOM 704 C CA . ASP A 1 127 ? -2.324 -38.832 18.486 1.00 12.93 128 ASP A CA 1
ATOM 705 C C . ASP A 1 127 ? -2.599 -38.978 17.061 1.00 11.84 128 ASP A C 1
ATOM 706 O O . ASP A 1 127 ? -3.267 -39.921 16.625 1.00 11.83 128 ASP A O 1
ATOM 711 N N . LEU A 1 128 ? -2.074 -38.089 16.213 1.00 11.49 129 LEU A N 1
ATOM 712 C CA . LEU A 1 128 ? -2.325 -38.213 14.754 1.00 11.15 129 LEU A CA 1
ATOM 713 C C . LEU A 1 128 ? -1.594 -39.449 14.185 1.00 12.11 129 LEU A C 1
ATOM 714 O O . LEU A 1 128 ? -0.482 -39.729 14.599 1.00 13.69 129 LEU A O 1
ATOM 719 N N . ALA A 1 129 ? -2.215 -40.081 13.235 1.00 10.98 130 ALA A N 1
ATOM 720 C CA . ALA A 1 129 ? -1.568 -41.117 12.461 1.00 11.82 130 ALA A CA 1
ATOM 721 C C . ALA A 1 129 ? -0.769 -40.609 11.285 1.00 11.34 130 ALA A C 1
ATOM 722 O O . ALA A 1 129 ? 0.129 -41.283 10.765 1.00 12.01 130 ALA A O 1
ATOM 724 N N . GLY A 1 130 ? -1.075 -39.403 10.821 1.00 10.10 131 GLY A N 1
ATOM 725 C CA . GLY A 1 130 ? -0.369 -38.740 9.798 1.00 10.34 131 GLY A CA 1
ATOM 726 C C . GLY A 1 130 ? -0.604 -37.297 9.863 1.00 9.28 131 GLY A C 1
ATOM 727 O O . GLY A 1 130 ? -1.513 -36.801 10.529 1.00 9.67 131 GLY A O 1
ATOM 728 N N . ASN A 1 131 ? 0.261 -36.525 9.198 1.00 9.26 132 ASN A N 1
ATOM 729 C CA . ASN A 1 131 ? 0.310 -35.075 9.368 1.00 9.26 132 ASN A CA 1
ATOM 730 C C . ASN A 1 131 ? 0.895 -34.458 8.104 1.00 8.99 132 ASN A C 1
ATOM 731 O O . ASN A 1 131 ? 2.131 -34.399 8.002 1.00 9.94 132 ASN A O 1
ATOM 736 N N . VAL A 1 132 ? 0.068 -34.081 7.180 1.00 7.62 133 VAL A N 1
ATOM 737 C CA . VAL A 1 132 ? 0.479 -33.679 5.801 1.00 7.89 133 VAL A CA 1
ATOM 738 C C . VAL A 1 132 ? 0.275 -32.150 5.719 1.00 6.97 133 VAL A C 1
ATOM 739 O O . VAL A 1 132 ? -0.847 -31.726 5.636 1.00 7.42 133 VAL A O 1
ATOM 743 N N . GLN A 1 133 ? 1.380 -31.379 5.798 1.00 7.44 134 GLN A N 1
ATOM 744 C CA . GLN A 1 133 ? 1.295 -29.951 6.113 1.00 7.42 134 GLN A CA 1
ATOM 745 C C . GLN A 1 133 ? 2.057 -29.100 5.143 1.00 6.76 134 GLN A C 1
ATOM 746 O O . GLN A 1 133 ? 3.199 -29.435 4.786 1.00 7.80 134 GLN A O 1
ATOM 752 N N . PRO A 1 134 ? 1.511 -27.926 4.839 1.00 6.73 135 PRO A N 1
ATOM 753 C CA . PRO A 1 134 ? 2.400 -26.874 4.255 1.00 6.97 135 PRO A CA 1
ATOM 754 C C . PRO A 1 134 ? 3.312 -26.281 5.249 1.00 6.80 135 PRO A C 1
ATOM 755 O O . PRO A 1 134 ? 3.040 -26.237 6.462 1.00 7.55 135 PRO A O 1
ATOM 759 N N . ASP A 1 135 ? 4.472 -25.800 4.741 1.00 6.84 136 ASP A N 1
ATOM 760 C CA . ASP A 1 135 ? 5.341 -24.987 5.565 1.00 7.10 136 ASP A CA 1
ATOM 761 C C . ASP A 1 135 ? 4.808 -23.559 5.571 1.00 6.85 136 ASP A C 1
ATOM 762 O O . ASP A 1 135 ? 5.131 -22.744 4.688 1.00 7.30 136 ASP A O 1
ATOM 767 N N . ASP A 1 136 ? 3.894 -23.309 6.473 1.00 6.69 137 ASP A N 1
ATOM 768 C CA . ASP A 1 136 ? 3.219 -21.989 6.536 1.00 6.56 137 ASP A CA 1
ATOM 769 C C . ASP A 1 136 ? 4.139 -20.888 7.042 1.00 6.34 137 ASP A C 1
ATOM 770 O O . ASP A 1 136 ? 3.922 -19.734 6.674 1.00 6.81 137 ASP A O 1
ATOM 775 N N . VAL A 1 137 ? 5.108 -21.217 7.890 1.00 7.09 138 VAL A N 1
ATOM 776 C CA . VAL A 1 137 ? 6.105 -20.177 8.264 1.00 6.81 138 VAL A CA 1
ATOM 777 C C . VAL A 1 137 ? 6.829 -19.737 7.041 1.00 6.87 138 VAL A C 1
ATOM 778 O O . VAL A 1 137 ? 6.977 -18.511 6.798 1.00 7.10 138 VAL A O 1
ATOM 782 N N . ALA A 1 138 ? 7.315 -20.640 6.229 1.00 6.84 139 ALA A N 1
ATOM 783 C CA . ALA A 1 138 ? 8.012 -20.274 5.022 1.00 6.94 139 ALA A CA 1
ATOM 784 C C . ALA A 1 138 ? 7.147 -19.473 4.088 1.00 6.37 139 ALA A C 1
ATOM 785 O O . ALA A 1 138 ? 7.620 -18.527 3.474 1.00 7.51 139 ALA A O 1
ATOM 787 N N . ALA A 1 139 ? 5.895 -19.840 3.935 1.00 6.52 140 ALA A N 1
ATOM 788 C CA . ALA A 1 139 ? 4.989 -19.163 3.034 1.00 6.39 140 ALA A CA 1
ATOM 789 C C . ALA A 1 139 ? 4.754 -17.709 3.536 1.00 6.54 140 ALA A C 1
ATOM 790 O O . ALA A 1 139 ? 4.714 -16.786 2.744 1.00 7.11 140 ALA A O 1
ATOM 792 N N . GLY A 1 140 ? 4.539 -17.539 4.854 1.00 6.23 141 GLY A N 1
ATOM 793 C CA . GLY A 1 140 ? 4.386 -16.192 5.376 1.00 6.45 141 GLY A CA 1
ATOM 794 C C . GLY A 1 140 ? 5.595 -15.355 5.150 1.00 6.47 141 GLY A C 1
ATOM 795 O O . GLY A 1 140 ? 5.487 -14.171 4.785 1.00 6.78 141 GLY A O 1
ATOM 796 N N . ALA A 1 141 ? 6.758 -15.907 5.415 1.00 5.87 142 ALA A N 1
ATOM 797 C CA . ALA A 1 141 ? 8.014 -15.170 5.129 1.00 6.35 142 ALA A CA 1
ATOM 798 C C . ALA A 1 141 ? 8.120 -14.811 3.688 1.00 6.89 142 ALA A C 1
ATOM 799 O O . ALA A 1 141 ? 8.519 -13.697 3.318 1.00 7.16 142 ALA A O 1
ATOM 801 N N . GLN A 1 142 ? 7.773 -15.779 2.794 1.00 6.17 143 GLN A N 1
ATOM 802 C CA . GLN A 1 142 ? 7.878 -15.512 1.394 1.00 6.58 143 GLN A CA 1
ATOM 803 C C . GLN A 1 142 ? 7.009 -14.391 0.938 1.00 6.21 143 GLN A C 1
ATOM 804 O O . GLN A 1 142 ? 7.401 -13.498 0.180 1.00 6.75 143 GLN A O 1
ATOM 810 N N . GLU A 1 143 ? 5.712 -14.375 1.402 1.00 6.26 144 GLU A N 1
ATOM 811 C CA . GLU A 1 143 ? 4.833 -13.278 0.995 1.00 6.47 144 GLU A CA 1
ATOM 812 C C . GLU A 1 143 ? 5.305 -11.958 1.510 1.00 6.36 144 GLU A C 1
ATOM 813 O O . GLU A 1 143 ? 5.216 -10.942 0.834 1.00 6.85 144 GLU A O 1
ATOM 819 N N . MET A 1 144 ? 5.757 -11.935 2.772 1.00 6.60 145 MET A N 1
ATOM 820 C CA . MET A 1 144 ? 6.251 -10.659 3.289 1.00 6.73 145 MET A CA 1
ATOM 821 C C . MET A 1 144 ? 7.496 -10.203 2.575 1.00 6.83 145 MET A C 1
ATOM 822 O O . MET A 1 144 ? 7.646 -8.983 2.354 1.00 7.12 145 MET A O 1
ATOM 827 N N . GLN A 1 145 ? 8.387 -11.112 2.232 1.00 6.28 146 GLN A N 1
ATOM 828 C CA . GLN A 1 145 ? 9.560 -10.710 1.442 1.00 6.51 146 GLN A CA 1
ATOM 829 C C . GLN A 1 145 ? 9.181 -10.203 0.105 1.00 6.96 146 GLN A C 1
ATOM 830 O O . GLN A 1 145 ? 9.757 -9.220 -0.425 1.00 7.13 146 GLN A O 1
ATOM 836 N N . MET A 1 146 ? 8.141 -10.795 -0.552 1.00 6.98 147 MET A N 1
ATOM 837 C CA . MET A 1 146 ? 7.658 -10.211 -1.803 1.00 6.92 147 MET A CA 1
ATOM 838 C C . MET A 1 146 ? 7.241 -8.780 -1.620 1.00 7.20 147 MET A C 1
ATOM 839 O O . MET A 1 146 ? 7.555 -7.892 -2.432 1.00 7.75 147 MET A O 1
ATOM 844 N N . MET A 1 147 ? 6.559 -8.498 -0.562 1.00 7.09 148 MET A N 1
ATOM 845 C CA . MET A 1 147 ? 6.088 -7.120 -0.277 1.00 7.23 148 MET A CA 1
ATOM 846 C C . MET A 1 147 ? 7.265 -6.191 0.025 1.00 7.33 148 MET A C 1
ATOM 847 O O . MET A 1 147 ? 7.318 -5.055 -0.484 1.00 8.29 148 MET A O 1
ATOM 852 N N . ALA A 1 148 ? 8.208 -6.654 0.871 1.00 6.99 149 ALA A N 1
ATOM 853 C CA . ALA A 1 148 ? 9.364 -5.825 1.188 1.00 7.54 149 ALA A CA 1
ATOM 854 C C . ALA A 1 148 ? 10.146 -5.527 -0.108 1.00 8.18 149 ALA A C 1
ATOM 855 O O . ALA A 1 148 ? 10.658 -4.388 -0.278 1.00 8.86 149 ALA A O 1
ATOM 857 N N . ASP A 1 149 ? 10.280 -6.479 -0.964 1.00 8.06 150 ASP A N 1
ATOM 858 C CA . ASP A 1 149 ? 10.930 -6.348 -2.274 1.00 8.92 150 ASP A CA 1
ATOM 859 C C . ASP A 1 149 ? 10.242 -5.302 -3.063 1.00 9.06 150 ASP A C 1
ATOM 860 O O . ASP A 1 149 ? 10.876 -4.343 -3.610 1.00 14.05 150 ASP A O 1
ATOM 865 N N A ARG A 1 150 ? 8.928 -5.334 -3.167 0.50 8.62 151 ARG A N 1
ATOM 866 N N B ARG A 1 150 ? 8.927 -5.308 -3.189 0.50 9.17 151 ARG A N 1
ATOM 867 C CA A ARG A 1 150 ? 8.133 -4.375 -3.894 0.50 8.79 151 ARG A CA 1
ATOM 868 C CA B ARG A 1 150 ? 8.187 -4.328 -3.986 0.50 9.98 151 ARG A CA 1
ATOM 869 C C A ARG A 1 150 ? 8.301 -2.983 -3.375 0.50 8.77 151 ARG A C 1
ATOM 870 C C B ARG A 1 150 ? 8.270 -2.956 -3.361 0.50 9.45 151 ARG A C 1
ATOM 871 O O A ARG A 1 150 ? 8.474 -2.024 -4.226 0.50 9.62 151 ARG A O 1
ATOM 872 O O B ARG A 1 150 ? 8.303 -1.956 -4.081 0.50 10.74 151 ARG A O 1
ATOM 887 N N . LEU A 1 151 ? 8.219 -2.844 -2.060 1.00 8.79 152 LEU A N 1
ATOM 888 C CA . LEU A 1 151 ? 8.264 -1.558 -1.400 1.00 9.72 152 LEU A CA 1
ATOM 889 C C . LEU A 1 151 ? 9.663 -0.988 -1.274 1.00 9.67 152 LEU A C 1
ATOM 890 O O . LEU A 1 151 ? 9.829 0.158 -0.743 1.00 10.63 152 LEU A O 1
ATOM 895 N N . GLY A 1 152 ? 10.723 -1.693 -1.631 1.00 9.17 153 GLY A N 1
ATOM 896 C CA . GLY A 1 152 ? 12.030 -1.221 -1.376 1.00 9.33 153 GLY A CA 1
ATOM 897 C C . GLY A 1 152 ? 12.348 -1.076 0.098 1.00 9.45 153 GLY A C 1
ATOM 898 O O . GLY A 1 152 ? 13.154 -0.237 0.501 1.00 10.47 153 GLY A O 1
ATOM 899 N N . GLY A 1 153 ? 11.716 -1.907 0.910 1.00 8.58 154 GLY A N 1
ATOM 900 C CA . GLY A 1 153 ? 12.017 -1.839 2.355 1.00 9.37 154 GLY A CA 1
ATOM 901 C C . GLY A 1 153 ? 11.353 -0.737 3.093 1.00 9.74 154 GLY A C 1
ATOM 902 O O . GLY A 1 153 ? 11.776 -0.474 4.267 1.00 11.83 154 GLY A O 1
ATOM 903 N N . LYS A 1 154 ? 10.415 -0.010 2.530 1.00 10.70 155 LYS A N 1
ATOM 904 C CA . LYS A 1 154 ? 9.791 1.152 3.220 1.00 11.33 155 LYS A CA 1
ATOM 905 C C . LYS A 1 154 ? 8.357 1.286 2.899 1.00 11.13 155 LYS A C 1
ATOM 906 O O . LYS A 1 154 ? 7.989 1.231 1.729 1.00 13.01 155 LYS A O 1
ATOM 912 N N . GLY A 1 155 ? 7.499 1.457 3.888 1.00 11.24 156 GLY A N 1
ATOM 913 C CA . GLY A 1 155 ? 6.087 1.775 3.661 1.00 10.62 156 GLY A CA 1
ATOM 914 C C . GLY A 1 155 ? 5.229 1.227 4.748 1.00 10.29 156 GLY A C 1
ATOM 915 O O . GLY A 1 155 ? 5.681 0.513 5.678 1.00 10.97 156 GLY A O 1
ATOM 916 N N . ASN A 1 156 ? 3.970 1.626 4.675 1.00 9.65 157 ASN A N 1
ATOM 917 C CA . ASN A 1 156 ? 2.995 1.183 5.612 1.00 10.84 157 ASN A CA 1
ATOM 918 C C . ASN A 1 156 ? 2.092 0.098 5.061 1.00 9.84 157 ASN A C 1
ATOM 919 O O . ASN A 1 156 ? 1.616 0.230 3.902 1.00 10.81 157 ASN A O 1
ATOM 924 N N . ILE A 1 157 ? 1.895 -0.985 5.745 1.00 8.95 158 ILE A N 1
ATOM 925 C CA . ILE A 1 157 ? 1.074 -2.102 5.283 1.00 8.84 158 ILE A CA 1
ATOM 926 C C . ILE A 1 157 ? -0.070 -2.379 6.180 1.00 8.55 158 ILE A C 1
ATOM 927 O O . ILE A 1 157 ? -0.078 -2.003 7.382 1.00 9.37 158 ILE A O 1
ATOM 932 N N . VAL A 1 158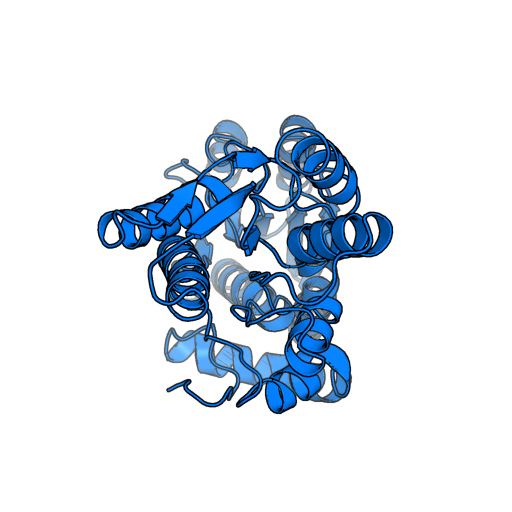 ? -1.023 -3.136 5.682 1.00 8.54 159 VAL A N 1
ATOM 933 C CA . VAL A 1 158 ? -2.065 -3.777 6.478 1.00 8.86 159 VAL A CA 1
ATOM 934 C C . VAL A 1 158 ? -1.996 -5.281 6.263 1.00 8.14 159 VAL A C 1
ATOM 935 O O . VAL A 1 158 ? -1.559 -5.696 5.119 1.00 8.96 159 VAL A O 1
ATOM 939 N N . ILE A 1 159 ? -2.364 -6.078 7.202 1.00 7.40 160 ILE A N 1
ATOM 940 C CA . ILE A 1 159 ? -2.276 -7.548 7.130 1.00 7.74 160 ILE A CA 1
ATOM 941 C C . ILE A 1 159 ? -3.602 -8.167 7.392 1.00 7.88 160 ILE A C 1
ATOM 942 O O . ILE A 1 159 ? -4.210 -7.937 8.447 1.00 8.69 160 ILE A O 1
ATOM 947 N N . LEU A 1 160 ? -4.089 -8.997 6.441 1.00 7.49 161 LEU A N 1
ATOM 948 C CA . LEU A 1 160 ? -5.319 -9.790 6.621 1.00 7.14 161 LEU A CA 1
ATOM 949 C C . LEU A 1 160 ? -4.954 -11.185 7.003 1.00 6.85 161 LEU A C 1
ATOM 950 O O . LEU A 1 160 ? -4.207 -11.877 6.295 1.00 7.60 161 LEU A O 1
ATOM 955 N N . GLN A 1 161 ? -5.492 -11.614 8.113 1.00 7.50 162 GLN A N 1
ATOM 956 C CA . GLN A 1 161 ? -5.168 -12.942 8.746 1.00 7.36 162 GLN A CA 1
ATOM 957 C C . GLN A 1 161 ? -6.244 -13.957 8.411 1.00 6.79 162 GLN A C 1
ATOM 958 O O . GLN A 1 161 ? -7.412 -13.671 8.260 1.00 7.72 162 GLN A O 1
ATOM 964 N N . GLY A 1 162 ? -5.794 -15.234 8.408 1.00 7.14 163 GLY A N 1
ATOM 965 C CA . GLY A 1 162 ? -6.755 -16.323 8.459 1.00 7.50 163 GLY A CA 1
ATOM 966 C C . GLY A 1 162 ? -7.449 -16.419 9.817 1.00 7.60 163 GLY A C 1
ATOM 967 O O . GLY A 1 162 ? -7.256 -15.559 10.696 1.00 7.84 163 GLY A O 1
ATOM 968 N N . PRO A 1 163 ? -8.377 -17.396 9.953 1.00 7.62 164 PRO A N 1
ATOM 969 C CA . PRO A 1 163 ? -9.163 -17.510 11.195 1.00 7.41 164 PRO A CA 1
ATOM 970 C C . PRO A 1 163 ? -8.189 -17.618 12.383 1.00 8.09 164 PRO A C 1
ATOM 971 O O . PRO A 1 163 ? -7.223 -18.380 12.423 1.00 8.04 164 PRO A O 1
ATOM 975 N N . LEU A 1 164 ? -8.501 -16.829 13.417 1.00 8.43 165 LEU A N 1
ATOM 976 C CA . LEU A 1 164 ? -7.611 -16.768 14.567 1.00 9.57 165 LEU A CA 1
ATOM 977 C C . LEU A 1 164 ? -7.614 -18.143 15.282 1.00 9.92 165 LEU A C 1
ATOM 978 O O . LEU A 1 164 ? -8.669 -18.730 15.474 1.00 11.33 165 LEU A O 1
ATOM 983 N N . GLY A 1 165 ? -6.401 -18.530 15.657 1.00 10.52 166 GLY A N 1
ATOM 984 C CA . GLY A 1 165 ? -6.259 -19.847 16.330 1.00 11.04 166 GLY A CA 1
ATOM 985 C C . GLY A 1 165 ? -6.104 -20.976 15.396 1.00 9.86 166 GLY A C 1
ATOM 986 O O . GLY A 1 165 ? -5.861 -22.136 15.853 1.00 11.02 166 GLY A O 1
ATOM 987 N N . GLY A 1 166 ? -6.184 -20.766 14.092 1.00 9.08 167 GLY A N 1
ATOM 988 C CA . GLY A 1 166 ? -5.746 -21.801 13.132 1.00 8.19 167 GLY A CA 1
ATOM 989 C C . GLY A 1 166 ? -4.284 -21.719 12.889 1.00 8.10 167 GLY A C 1
ATOM 990 O O . GLY A 1 166 ? -3.685 -20.622 13.010 1.00 8.99 167 GLY A O 1
ATOM 991 N N . SER A 1 167 ? -3.654 -22.845 12.590 1.00 8.09 168 SER A N 1
ATOM 992 C CA . SER A 1 167 ? -2.212 -22.848 12.369 1.00 8.08 168 SER A CA 1
ATOM 993 C C . SER A 1 167 ? -1.825 -22.005 11.194 1.00 7.39 168 SER A C 1
ATOM 994 O O . SER A 1 167 ? -0.677 -21.517 11.131 1.00 7.96 168 SER A O 1
ATOM 997 N N . GLY A 1 168 ? -2.724 -21.821 10.244 1.00 7.52 169 GLY A N 1
ATOM 998 C CA . GLY A 1 168 ? -2.352 -20.955 9.095 1.00 7.28 169 GLY A CA 1
ATOM 999 C C . GLY A 1 168 ? -2.043 -19.584 9.543 1.00 7.69 169 GLY A C 1
ATOM 1000 O O . GLY A 1 168 ? -0.953 -19.047 9.145 1.00 8.16 169 GLY A O 1
ATOM 1001 N N . GLU A 1 169 ? -2.869 -18.916 10.334 1.00 7.69 170 GLU A N 1
ATOM 1002 C CA . GLU A 1 169 ? -2.526 -17.548 10.775 1.00 8.69 170 GLU A CA 1
ATOM 1003 C C . GLU A 1 169 ? -1.411 -17.583 11.739 1.00 8.46 170 GLU A C 1
ATOM 1004 O O . GLU A 1 169 ? -0.546 -16.672 11.725 1.00 9.64 170 GLU A O 1
ATOM 1010 N N . ILE A 1 170 ? -1.350 -18.598 12.640 1.00 8.26 171 ILE A N 1
ATOM 1011 C CA . ILE A 1 170 ? -0.264 -18.581 13.603 1.00 8.42 171 ILE A CA 1
ATOM 1012 C C . ILE A 1 170 ? 1.087 -18.645 12.887 1.00 8.14 171 ILE A C 1
ATOM 1013 O O . ILE A 1 170 ? 2.031 -17.924 13.181 1.00 9.27 171 ILE A O 1
ATOM 1018 N N . ASN A 1 171 ? 1.207 -19.617 11.993 1.00 7.24 172 ASN A N 1
ATOM 1019 C CA . ASN A 1 171 ? 2.481 -19.878 11.338 1.00 7.49 172 ASN A CA 1
ATOM 1020 C C . ASN A 1 171 ? 2.764 -18.878 10.245 1.00 7.02 172 ASN A C 1
ATOM 1021 O O . ASN A 1 171 ? 3.910 -18.425 10.146 1.00 7.33 172 ASN A O 1
ATOM 1026 N N . ARG A 1 172 ? 1.803 -18.498 9.411 1.00 6.75 173 ARG A N 1
ATOM 1027 C CA . ARG A 1 172 ? 2.082 -17.432 8.463 1.00 6.65 173 ARG A CA 1
ATOM 1028 C C . ARG A 1 172 ? 2.438 -16.157 9.163 1.00 7.13 173 ARG A C 1
ATOM 1029 O O . ARG A 1 172 ? 3.327 -15.396 8.681 1.00 7.20 173 ARG A O 1
ATOM 1037 N N . GLY A 1 173 ? 1.808 -15.847 10.290 1.00 7.12 174 GLY A N 1
ATOM 1038 C CA . GLY A 1 173 ? 2.179 -14.678 11.050 1.00 7.02 174 GLY A CA 1
ATOM 1039 C C . GLY A 1 173 ? 3.567 -14.735 11.560 1.00 7.34 174 GLY A C 1
ATOM 1040 O O . GLY A 1 173 ? 4.280 -13.721 11.554 1.00 7.97 174 GLY A O 1
ATOM 1041 N N . LYS A 1 174 ? 4.056 -15.871 12.043 1.00 7.83 175 LYS A N 1
ATOM 1042 C CA . LYS A 1 174 ? 5.409 -16.023 12.479 1.00 7.98 175 LYS A CA 1
ATOM 1043 C C . LYS A 1 174 ? 6.375 -15.728 11.340 1.00 8.15 175 LYS A C 1
ATOM 1044 O O . LYS A 1 174 ? 7.370 -14.992 11.521 1.00 7.94 175 LYS A O 1
ATOM 1050 N N . GLY A 1 175 ? 6.094 -16.250 10.170 1.00 7.05 176 GLY A N 1
ATOM 1051 C CA . GLY A 1 175 ? 7.004 -15.978 9.014 1.00 7.17 176 GLY A CA 1
ATOM 1052 C C . GLY A 1 175 ? 6.964 -14.528 8.563 1.00 6.63 176 GLY A C 1
ATOM 1053 O O . GLY A 1 175 ? 8.027 -13.973 8.270 1.00 7.23 176 GLY A O 1
ATOM 1054 N N . ILE A 1 176 ? 5.817 -13.918 8.577 1.00 6.68 177 ILE A N 1
ATOM 1055 C CA . ILE A 1 176 ? 5.720 -12.463 8.287 1.00 6.45 177 ILE A CA 1
ATOM 1056 C C . ILE A 1 176 ? 6.585 -11.710 9.286 1.00 7.32 177 ILE A C 1
ATOM 1057 O O . ILE A 1 176 ? 7.351 -10.820 8.917 1.00 7.54 177 ILE A O 1
ATOM 1062 N N . ASP A 1 177 ? 6.420 -12.026 10.567 1.00 6.87 178 ASP A N 1
ATOM 1063 C CA . ASP A 1 177 ? 7.162 -11.344 11.629 1.00 7.74 178 ASP A CA 1
ATOM 1064 C C . ASP A 1 177 ? 8.672 -11.522 11.456 1.00 7.30 178 ASP A C 1
ATOM 1065 O O . ASP A 1 177 ? 9.440 -10.568 11.743 1.00 7.94 178 ASP A O 1
ATOM 1070 N N . GLN A 1 178 ? 9.134 -12.712 11.056 1.00 7.44 179 GLN A N 1
ATOM 1071 C CA . GLN A 1 178 ? 10.522 -12.918 10.832 1.00 8.27 179 GLN A CA 1
ATOM 1072 C C . GLN A 1 178 ? 11.134 -11.978 9.827 1.00 7.45 179 GLN A C 1
ATOM 1073 O O . GLN A 1 178 ? 12.270 -11.538 9.906 1.00 9.12 179 GLN A O 1
ATOM 1079 N N . VAL A 1 179 ? 10.326 -11.654 8.817 1.00 6.98 180 VAL A N 1
ATOM 1080 C CA . VAL A 1 179 ? 10.762 -10.735 7.764 1.00 7.13 180 VAL A CA 1
ATOM 1081 C C . VAL A 1 179 ? 10.625 -9.278 8.218 1.00 6.98 180 VAL A C 1
ATOM 1082 O O . VAL A 1 179 ? 11.530 -8.480 8.014 1.00 8.01 180 VAL A O 1
ATOM 1086 N N . LEU A 1 180 ? 9.543 -8.940 8.914 1.00 7.39 181 LEU A N 1
ATOM 1087 C CA . LEU A 1 180 ? 9.380 -7.610 9.462 1.00 7.53 181 LEU A CA 1
ATOM 1088 C C . LEU A 1 180 ? 10.521 -7.228 10.408 1.00 7.78 181 LEU A C 1
ATOM 1089 O O . LEU A 1 180 ? 10.886 -6.040 10.508 1.00 8.21 181 LEU A O 1
ATOM 1094 N N . ALA A 1 181 ? 11.097 -8.212 11.040 1.00 7.26 182 ALA A N 1
ATOM 1095 C CA . ALA A 1 181 ? 12.241 -7.960 11.922 1.00 8.37 182 ALA A CA 1
ATOM 1096 C C . ALA A 1 181 ? 13.452 -7.406 11.204 1.00 8.82 182 ALA A C 1
ATOM 1097 O O . ALA A 1 181 ? 14.355 -6.899 11.888 1.00 10.77 182 ALA A O 1
ATOM 1099 N N . LYS A 1 182 ? 13.470 -7.407 9.888 1.00 8.14 183 LYS A N 1
ATOM 1100 C CA . LYS A 1 182 ? 14.592 -6.903 9.083 1.00 8.80 183 LYS A CA 1
ATOM 1101 C C . LYS A 1 182 ? 14.347 -5.546 8.536 1.00 8.83 183 LYS A C 1
ATOM 1102 O O . LYS A 1 182 ? 15.237 -4.983 7.858 1.00 9.65 183 LYS A O 1
ATOM 1108 N N . TYR A 1 183 ? 13.138 -4.981 8.685 1.00 8.40 184 TYR A N 1
ATOM 1109 C CA . TYR A 1 183 ? 12.694 -3.781 7.946 1.00 8.51 184 TYR A CA 1
ATOM 1110 C C . TYR A 1 183 ? 12.182 -2.717 8.892 1.00 9.28 184 TYR A C 1
ATOM 1111 O O . TYR A 1 183 ? 10.944 -2.532 8.999 1.00 9.55 184 TYR A O 1
ATOM 1120 N N . PRO A 1 184 ? 13.011 -1.907 9.508 1.00 9.62 185 PRO A N 1
ATOM 1121 C CA . PRO A 1 184 ? 12.500 -0.843 10.399 1.00 10.99 185 PRO A CA 1
ATOM 1122 C C . PRO A 1 184 ? 11.677 0.157 9.759 1.00 10.99 185 PRO A C 1
ATOM 1123 O O . PRO A 1 184 ? 10.913 0.915 10.434 1.00 11.90 185 PRO A O 1
ATOM 1127 N N . ASP A 1 185 ? 11.752 0.355 8.428 1.00 9.77 186 ASP A N 1
ATOM 1128 C CA . ASP A 1 185 ? 10.954 1.361 7.740 1.00 9.52 186 ASP A CA 1
ATOM 1129 C C . ASP A 1 185 ? 9.660 0.803 7.203 1.00 9.73 186 ASP A C 1
ATOM 1130 O O . ASP A 1 185 ? 8.944 1.550 6.483 1.00 11.14 186 ASP A O 1
ATOM 1135 N N . ILE A 1 186 ? 9.349 -0.446 7.435 1.00 9.47 187 ILE A N 1
ATOM 1136 C CA . ILE A 1 186 ? 8.035 -0.982 7.168 1.00 9.11 187 ILE A CA 1
ATOM 1137 C C . ILE A 1 186 ? 7.250 -1.003 8.435 1.00 9.21 187 ILE A C 1
ATOM 1138 O O . ILE A 1 186 ? 7.732 -1.498 9.530 1.00 11.48 187 ILE A O 1
ATOM 1143 N N . LYS A 1 187 ? 6.080 -0.432 8.411 1.00 9.08 188 LYS A N 1
ATOM 1144 C CA . LYS A 1 187 ? 5.157 -0.306 9.572 1.00 10.42 188 LYS A CA 1
ATOM 1145 C C . LYS A 1 187 ? 3.858 -0.951 9.265 1.00 9.68 188 LYS A C 1
ATOM 1146 O O . LYS A 1 187 ? 3.273 -0.750 8.185 1.00 10.06 188 LYS A O 1
ATOM 1152 N N . VAL A 1 188 ? 3.349 -1.716 10.236 1.00 9.56 189 VAL A N 1
ATOM 1153 C CA . VAL A 1 188 ? 2.042 -2.372 10.089 1.00 9.50 189 VAL A CA 1
ATOM 1154 C C . VAL A 1 188 ? 0.996 -1.473 10.730 1.00 10.34 189 VAL A C 1
ATOM 1155 O O . VAL A 1 188 ? 0.977 -1.339 11.967 1.00 11.73 189 VAL A O 1
ATOM 1159 N N . LEU A 1 189 ? 0.131 -0.871 9.940 1.00 9.93 190 LEU A N 1
ATOM 1160 C CA . LEU A 1 189 ? -0.885 0.008 10.483 1.00 11.19 190 LEU A CA 1
ATOM 1161 C C . LEU A 1 189 ? -1.968 -0.711 11.099 1.00 11.36 190 LEU A C 1
ATOM 1162 O O . LEU A 1 189 ? -2.595 -0.208 12.104 1.00 13.05 190 LEU A O 1
ATOM 1167 N N . ALA A 1 190 ? -2.273 -1.969 10.667 1.00 11.00 191 ALA A N 1
ATOM 1168 C CA . ALA A 1 190 ? -3.346 -2.768 11.211 1.00 12.02 191 ALA A CA 1
ATOM 1169 C C . ALA A 1 190 ? -3.202 -4.194 10.805 1.00 11.14 191 ALA A C 1
ATOM 1170 O O . ALA A 1 190 ? -2.712 -4.422 9.678 1.00 10.01 191 ALA A O 1
ATOM 1172 N N . LYS A 1 191 ? -3.677 -5.074 11.630 1.00 10.89 192 LYS A N 1
ATOM 1173 C CA . LYS A 1 191 ? -3.752 -6.506 11.316 1.00 10.63 192 LYS A CA 1
ATOM 1174 C C . LYS A 1 191 ? -5.045 -7.008 11.895 1.00 10.51 192 LYS A C 1
ATOM 1175 O O . LYS A 1 191 ? -5.408 -6.699 13.070 1.00 12.60 192 LYS A O 1
ATOM 1181 N N . ASP A 1 192 ? -5.790 -7.793 11.129 1.00 9.75 193 ASP A N 1
ATOM 1182 C CA . ASP A 1 192 ? -6.999 -8.403 11.665 1.00 10.15 193 ASP A CA 1
ATOM 1183 C C . ASP A 1 192 ? -7.350 -9.593 10.789 1.00 8.95 193 ASP A C 1
ATOM 1184 O O . ASP A 1 192 ? -6.898 -9.713 9.668 1.00 9.60 193 ASP A O 1
ATOM 1189 N N . THR A 1 193 ? -8.235 -10.432 11.291 1.00 9.01 194 THR A N 1
ATOM 1190 C CA . THR A 1 193 ? -8.732 -11.578 10.538 1.00 9.43 194 THR A CA 1
ATOM 1191 C C . THR A 1 193 ? -9.821 -11.199 9.549 1.00 8.48 194 THR A C 1
ATOM 1192 O O . THR A 1 193 ? -10.676 -10.365 9.863 1.00 10.44 194 THR A O 1
ATOM 1196 N N . ALA A 1 194 ? -9.834 -11.908 8.441 1.00 8.04 195 ALA A N 1
ATOM 1197 C CA . ALA A 1 194 ? -11.023 -11.965 7.572 1.00 8.31 195 ALA A CA 1
ATOM 1198 C C . ALA A 1 194 ? -11.369 -13.430 7.283 1.00 8.35 195 ALA A C 1
ATOM 1199 O O . ALA A 1 194 ? -12.128 -13.676 6.378 1.00 8.90 195 ALA A O 1
ATOM 1201 N N . ASN A 1 195 ? -10.846 -14.331 8.106 1.00 7.97 196 ASN A N 1
ATOM 1202 C CA . ASN A 1 195 ? -11.374 -15.711 8.114 1.00 8.11 196 ASN A CA 1
ATOM 1203 C C . ASN A 1 195 ? -11.282 -16.413 6.772 1.00 7.83 196 ASN A C 1
ATOM 1204 O O . ASN A 1 195 ? -12.096 -17.313 6.511 1.00 8.38 196 ASN A O 1
ATOM 1209 N N . TRP A 1 196 ? -10.252 -16.085 5.957 1.00 7.63 197 TRP A N 1
ATOM 1210 C CA . TRP A 1 196 ? -10.041 -16.623 4.638 1.00 7.89 197 TRP A CA 1
ATOM 1211 C C . TRP A 1 196 ? -11.073 -16.163 3.588 1.00 7.46 197 TRP A C 1
ATOM 1212 O O . TRP A 1 196 ? -10.976 -16.668 2.461 1.00 8.61 197 TRP A O 1
ATOM 1223 N N A LYS A 1 197 ? -11.913 -15.225 3.858 0.53 7.65 198 LYS A N 1
ATOM 1224 N N B LYS A 1 197 ? -11.989 -15.302 3.973 0.47 7.99 198 LYS A N 1
ATOM 1225 C CA A LYS A 1 197 ? -13.073 -14.982 2.988 0.53 8.19 198 LYS A CA 1
ATOM 1226 C CA B LYS A 1 197 ? -13.226 -14.914 3.218 0.47 8.55 198 LYS A CA 1
ATOM 1227 C C A LYS A 1 197 ? -13.059 -13.638 2.342 0.53 9.10 198 LYS A C 1
ATOM 1228 C C B LYS A 1 197 ? -12.986 -13.621 2.329 0.47 9.75 198 LYS A C 1
ATOM 1229 O O A LYS A 1 197 ? -12.770 -12.609 2.999 0.53 8.03 198 LYS A O 1
ATOM 1230 O O B LYS A 1 197 ? -12.412 -12.614 2.782 0.47 9.99 198 LYS A O 1
ATOM 1241 N N . ARG A 1 198 ? -13.335 -13.674 1.052 1.00 9.67 199 ARG A N 1
ATOM 1242 C CA . ARG A 1 198 ? -13.300 -12.491 0.253 1.00 10.21 199 ARG A CA 1
ATOM 1243 C C . ARG A 1 198 ? -14.115 -11.390 0.755 1.00 10.77 199 ARG A C 1
ATOM 1244 O O . ARG A 1 198 ? -13.677 -10.170 0.840 1.00 11.13 199 ARG A O 1
ATOM 1252 N N . ASP A 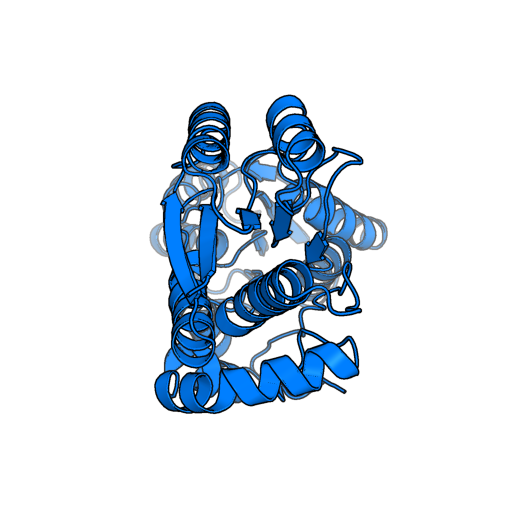1 199 ? -15.393 -11.642 1.079 1.00 11.56 200 ASP A N 1
ATOM 1253 C CA . ASP A 1 199 ? -16.239 -10.499 1.441 1.00 13.06 200 ASP A CA 1
ATOM 1254 C C . ASP A 1 199 ? -15.979 -9.953 2.794 1.00 12.36 200 ASP A C 1
ATOM 1255 O O . ASP A 1 199 ? -16.117 -8.741 3.016 1.00 12.24 200 ASP A O 1
ATOM 1260 N N A GLU A 1 200 ? -15.485 -10.770 3.626 0.33 10.89 201 GLU A N 1
ATOM 1261 N N B GLU A 1 200 ? -15.521 -10.729 3.787 0.67 11.30 201 GLU A N 1
ATOM 1262 C CA A 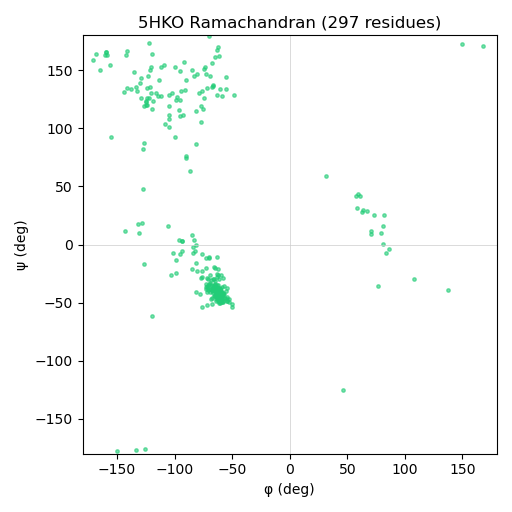GLU A 1 200 ? -15.168 -10.263 4.863 0.33 10.47 201 GLU A CA 1
ATOM 1263 C CA B GLU A 1 200 ? -14.990 -10.225 5.100 0.67 11.41 201 GLU A CA 1
ATOM 1264 C C A GLU A 1 200 ? -13.833 -9.347 4.872 0.33 10.00 201 GLU A C 1
ATOM 1265 C C B GLU A 1 200 ? -13.891 -9.317 4.831 0.67 10.64 201 GLU A C 1
ATOM 1266 O O A GLU A 1 200 ? -13.509 -8.359 5.682 0.33 10.45 201 GLU A O 1
ATOM 1267 O O B GLU A 1 200 ? -13.790 -8.267 5.383 0.67 12.30 201 GLU A O 1
ATOM 1278 N N . ALA A 1 201 ? -12.967 -9.682 3.900 1.00 9.06 202 ALA A N 1
ATOM 1279 C CA . ALA A 1 201 ? -11.810 -8.857 3.586 1.00 8.90 202 ALA A CA 1
ATOM 1280 C C . ALA A 1 201 ? -12.204 -7.567 2.971 1.00 9.17 202 ALA A C 1
ATOM 1281 O O . ALA A 1 201 ? -11.574 -6.517 3.276 1.00 9.84 202 ALA A O 1
ATOM 1283 N N . VAL A 1 202 ? -13.240 -7.554 2.108 1.00 9.92 203 VAL A N 1
ATOM 1284 C CA . VAL A 1 202 ? -13.671 -6.246 1.530 1.00 10.21 203 VAL A CA 1
ATOM 1285 C C . VAL A 1 202 ? -14.056 -5.368 2.708 1.00 10.48 203 VAL A C 1
ATOM 1286 O O . VAL A 1 202 ? -13.707 -4.173 2.719 1.00 11.49 203 VAL A O 1
ATOM 1290 N N . ASN A 1 203 ? -14.880 -5.873 3.610 1.00 10.30 204 ASN A N 1
ATOM 1291 C CA . ASN A 1 203 ? -15.392 -5.010 4.705 1.00 12.16 204 ASN A CA 1
ATOM 1292 C C . ASN A 1 203 ? -14.298 -4.566 5.626 1.00 11.91 204 ASN A C 1
ATOM 1293 O O . ASN A 1 203 ? -14.278 -3.385 6.049 1.00 12.92 204 ASN A O 1
ATOM 1298 N N . LYS A 1 204 ? -13.341 -5.435 5.960 1.00 11.19 205 LYS A N 1
ATOM 1299 C CA . LYS A 1 204 ? -12.172 -5.010 6.779 1.00 12.46 205 LYS A CA 1
ATOM 1300 C C . LYS A 1 204 ? -11.383 -4.006 6.084 1.00 11.24 205 LYS A C 1
ATOM 1301 O O . LYS A 1 204 ? -10.987 -2.938 6.696 1.00 13.06 205 LYS A O 1
ATOM 1307 N N . MET A 1 205 ? -11.087 -4.173 4.811 1.00 10.75 206 MET A N 1
ATOM 1308 C CA . MET A 1 205 ? -10.287 -3.211 4.061 1.00 11.66 206 MET A CA 1
ATOM 1309 C C . MET A 1 205 ? -10.996 -1.899 3.908 1.00 11.93 206 MET A C 1
ATOM 1310 O O . MET A 1 205 ? -10.330 -0.855 3.988 1.00 12.58 206 MET A O 1
ATOM 1315 N N . LYS A 1 206 ? -12.298 -1.885 3.773 1.00 12.16 207 LYS A N 1
ATOM 1316 C CA . LYS A 1 206 ? -13.040 -0.603 3.696 1.00 13.65 207 LYS A CA 1
ATOM 1317 C C . LYS A 1 206 ? -12.882 0.083 5.019 1.00 13.91 207 LYS A C 1
ATOM 1318 O O . LYS A 1 206 ? -12.721 1.392 4.940 1.00 16.26 207 LYS A O 1
ATOM 1324 N N . ASN A 1 207 ? -12.881 -0.517 6.167 1.00 14.33 208 ASN A N 1
ATOM 1325 C CA . ASN A 1 207 ? -12.693 0.179 7.417 1.00 17.57 208 ASN A CA 1
ATOM 1326 C C . ASN A 1 207 ? -11.284 0.751 7.475 1.00 16.30 208 ASN A C 1
ATOM 1327 O O . ASN A 1 207 ? -11.075 1.913 7.900 1.00 17.97 208 ASN A O 1
ATOM 1332 N N . TRP A 1 208 ? -10.253 0.011 6.979 1.00 14.56 209 TRP A N 1
ATOM 1333 C CA . TRP A 1 208 ? -8.911 0.530 7.054 1.00 14.50 209 TRP A CA 1
ATOM 1334 C C . TRP A 1 208 ? -8.746 1.653 6.055 1.00 15.73 209 TRP A C 1
ATOM 1335 O O . TRP A 1 208 ? -8.013 2.616 6.359 1.00 17.56 209 TRP A O 1
ATOM 1346 N N . ILE A 1 209 ? -9.326 1.625 4.887 1.00 13.63 210 ILE A N 1
ATOM 1347 C CA . ILE A 1 209 ? -9.305 2.731 3.948 1.00 14.80 210 ILE A CA 1
ATOM 1348 C C . ILE A 1 209 ? -9.923 3.954 4.604 1.00 17.08 210 ILE A C 1
ATOM 1349 O O . ILE A 1 209 ? -9.385 5.122 4.406 1.00 16.45 210 ILE A O 1
ATOM 1354 N N . SER A 1 210 ? -11.004 3.811 5.337 1.00 16.50 211 SER A N 1
ATOM 1355 C CA A SER A 1 210 ? -11.639 5.038 5.961 0.62 20.06 211 SER A CA 1
ATOM 1356 C CA B SER A 1 210 ? -11.623 4.982 6.038 0.38 19.70 211 SER A CA 1
ATOM 1357 C C . SER A 1 210 ? -10.679 5.498 7.049 1.00 20.02 211 SER A C 1
ATOM 1358 O O . SER A 1 210 ? -10.540 6.769 7.208 1.00 24.25 211 SER A O 1
ATOM 1363 N N . SER A 1 211 ? -9.998 4.695 7.825 1.00 22.23 212 SER A N 1
ATOM 1364 C CA . SER A 1 211 ? -9.090 5.134 8.864 1.00 23.15 212 SER A CA 1
ATOM 1365 C C . SER A 1 211 ? -7.773 5.713 8.368 1.00 22.96 212 SER A C 1
ATOM 1366 O O . SER A 1 211 ? -7.268 6.727 8.916 1.00 25.00 212 SER A O 1
ATOM 1369 N N . PHE A 1 212 ? -7.182 5.195 7.356 1.00 19.52 213 PHE A N 1
ATOM 1370 C CA . PHE A 1 212 ? -5.778 5.441 6.987 1.00 20.10 213 PHE A CA 1
ATOM 1371 C C . PHE A 1 212 ? -5.584 5.911 5.568 1.00 18.43 213 PHE A C 1
ATOM 1372 O O . PHE A 1 212 ? -4.546 6.641 5.320 1.00 21.59 213 PHE A O 1
ATOM 1380 N N . GLY A 1 213 ? -6.632 5.718 4.740 1.00 18.88 214 GLY A N 1
ATOM 1381 C CA . GLY A 1 213 ? -6.555 6.241 3.405 1.00 23.28 214 GLY A CA 1
ATOM 1382 C C . GLY A 1 213 ? -5.277 6.019 2.598 1.00 19.72 214 GLY A C 1
ATOM 1383 O O . GLY A 1 213 ? -4.760 4.930 2.503 1.00 16.89 214 GLY A O 1
ATOM 1384 N N . PRO A 1 214 ? -4.665 7.066 2.082 1.00 17.46 215 PRO A N 1
ATOM 1385 C CA . PRO A 1 214 ? -3.526 6.819 1.160 1.00 19.63 215 PRO A CA 1
ATOM 1386 C C . PRO A 1 214 ? -2.237 6.615 1.945 1.00 17.94 215 PRO A C 1
ATOM 1387 O O . PRO A 1 214 ? -1.183 6.301 1.248 1.00 19.32 215 PRO A O 1
ATOM 1391 N N . GLN A 1 215 ? -2.351 6.505 3.321 1.00 15.07 216 GLN A N 1
ATOM 1392 C CA . GLN A 1 215 ? -1.170 6.026 4.039 1.00 14.07 216 GLN A CA 1
ATOM 1393 C C . GLN A 1 215 ? -0.925 4.505 3.830 1.00 13.18 216 GLN A C 1
ATOM 1394 O O . GLN A 1 215 ? 0.209 4.074 4.068 1.00 12.94 216 GLN A O 1
ATOM 1400 N N . ILE A 1 216 ? -1.870 3.791 3.273 1.00 12.42 217 ILE A N 1
ATOM 1401 C CA . ILE A 1 216 ? -1.679 2.373 3.039 1.00 10.85 217 ILE A CA 1
ATOM 1402 C C . ILE A 1 216 ? -0.878 2.180 1.765 1.00 12.05 217 ILE A C 1
ATOM 1403 O O . ILE A 1 216 ? -1.306 2.560 0.670 1.00 13.77 217 ILE A O 1
ATOM 1408 N N . ASP A 1 217 ? 0.338 1.639 1.878 1.00 10.44 218 ASP A N 1
ATOM 1409 C CA . ASP A 1 217 ? 1.217 1.414 0.759 1.00 10.26 218 ASP A CA 1
ATOM 1410 C C . ASP A 1 217 ? 1.184 -0.023 0.250 1.00 9.72 218 ASP A C 1
ATOM 1411 O O . ASP A 1 217 ? 1.673 -0.280 -0.843 1.00 11.05 218 ASP A O 1
ATOM 1416 N N . GLY A 1 218 ? 0.613 -0.962 0.981 1.00 9.36 219 GLY A N 1
ATOM 1417 C CA . GLY A 1 218 ? 0.548 -2.381 0.528 1.00 8.72 219 GLY A CA 1
ATOM 1418 C C . GLY A 1 218 ? -0.312 -3.180 1.401 1.00 8.65 219 GLY A C 1
ATOM 1419 O O . GLY A 1 218 ? -0.562 -2.846 2.575 1.00 9.00 219 GLY A O 1
ATOM 1420 N N . VAL A 1 219 ? -0.799 -4.299 0.880 1.00 8.07 220 VAL A N 1
ATOM 1421 C CA . VAL A 1 219 ? -1.652 -5.249 1.612 1.00 8.26 220 VAL A CA 1
ATOM 1422 C C . VAL A 1 219 ? -1.000 -6.633 1.548 1.00 7.74 220 VAL A C 1
ATOM 1423 O O . VAL A 1 219 ? -0.703 -7.149 0.484 1.00 7.89 220 VAL A O 1
ATOM 1427 N N . VAL A 1 220 ? -0.751 -7.171 2.765 1.00 7.14 221 VAL A N 1
ATOM 1428 C CA . VAL A 1 220 ? -0.223 -8.544 2.864 1.00 7.12 221 VAL A CA 1
ATOM 1429 C C . VAL A 1 220 ? -1.392 -9.376 3.301 1.00 7.25 221 VAL A C 1
ATOM 1430 O O . VAL A 1 220 ? -1.844 -9.313 4.472 1.00 7.92 221 VAL A O 1
ATOM 1434 N N . ALA A 1 221 ? -1.913 -10.178 2.381 1.00 6.75 222 ALA A N 1
ATOM 1435 C CA . ALA A 1 221 ? -3.084 -11.012 2.696 1.00 6.52 222 ALA A CA 1
ATOM 1436 C C . ALA A 1 221 ? -2.617 -12.459 2.873 1.00 6.17 222 ALA A C 1
ATOM 1437 O O . ALA A 1 221 ? -1.928 -13.011 1.993 1.00 6.21 222 ALA A O 1
ATOM 1439 N N . GLN A 1 222 ? -2.990 -13.079 3.971 1.00 6.20 223 GLN A N 1
ATOM 1440 C CA . GLN A 1 222 ? -2.529 -14.446 4.243 1.00 6.26 223 GLN A CA 1
ATOM 1441 C C . GLN A 1 222 ? -3.147 -15.479 3.306 1.00 6.46 223 GLN A C 1
ATOM 1442 O O . GLN A 1 222 ? -2.654 -16.594 3.307 1.00 6.66 223 GLN A O 1
ATOM 1448 N N . ASN A 1 223 ? -4.188 -15.139 2.521 1.00 6.06 224 ASN A N 1
ATOM 1449 C CA . ASN A 1 223 ? -4.548 -15.969 1.397 1.00 6.35 224 ASN A CA 1
ATOM 1450 C C . ASN A 1 223 ? -4.951 -15.078 0.245 1.00 6.10 224 ASN A C 1
ATOM 1451 O O . ASN A 1 223 ? -5.206 -13.867 0.383 1.00 6.47 224 ASN A O 1
ATOM 1456 N N . ASP A 1 224 ? -5.047 -15.689 -0.943 1.00 6.67 225 ASP A N 1
ATOM 1457 C CA . ASP A 1 224 ? -5.460 -14.958 -2.126 1.00 6.53 225 ASP A CA 1
ATOM 1458 C C . ASP A 1 224 ? -6.870 -14.426 -2.031 1.00 7.04 225 ASP A C 1
ATOM 1459 O O . ASP A 1 224 ? -7.133 -13.302 -2.438 1.00 7.70 225 ASP A O 1
ATOM 1464 N N . ASP A 1 225 ? -7.785 -15.222 -1.478 1.00 6.92 226 ASP A N 1
ATOM 1465 C CA . ASP A 1 225 ? -9.174 -14.732 -1.375 1.00 8.22 226 ASP A CA 1
ATOM 1466 C C . ASP A 1 225 ? -9.253 -13.384 -0.657 1.00 7.28 226 ASP A C 1
ATOM 1467 O O . ASP A 1 225 ? -9.918 -12.457 -1.079 1.00 8.01 226 ASP A O 1
ATOM 1472 N N . MET A 1 226 ? -8.554 -13.287 0.484 1.00 7.13 227 MET A N 1
ATOM 1473 C CA . MET A 1 226 ? -8.584 -12.029 1.210 1.00 7.42 227 MET A CA 1
ATOM 1474 C C . MET A 1 226 ? -7.917 -10.930 0.442 1.00 7.40 227 MET A C 1
ATOM 1475 O O . MET A 1 226 ? -8.322 -9.745 0.520 1.00 8.23 227 MET A O 1
ATOM 1480 N N . GLY A 1 227 ? -6.834 -11.235 -0.268 1.00 7.42 228 GLY A N 1
ATOM 1481 C CA . GLY A 1 227 ? -6.215 -10.230 -1.099 1.00 7.88 228 GLY A CA 1
ATOM 1482 C C . GLY A 1 227 ? -7.125 -9.692 -2.229 1.00 8.12 228 GLY A C 1
ATOM 1483 O O . GLY A 1 227 ? -7.115 -8.514 -2.514 1.00 8.66 228 GLY A O 1
ATOM 1484 N N . LEU A 1 228 ? -7.956 -10.610 -2.770 1.00 8.00 229 LEU A N 1
ATOM 1485 C CA . LEU A 1 228 ? -8.944 -10.180 -3.774 1.00 8.83 229 LEU A CA 1
ATOM 1486 C C . LEU A 1 228 ? -10.026 -9.338 -3.199 1.00 9.10 229 LEU A C 1
ATOM 1487 O O . LEU A 1 228 ? -10.520 -8.406 -3.851 1.00 9.95 229 LEU A O 1
ATOM 1492 N N . GLY A 1 229 ? -10.420 -9.568 -1.978 1.00 9.44 230 GLY A N 1
ATOM 1493 C CA . GLY A 1 229 ? -11.356 -8.668 -1.282 1.00 9.56 230 GLY A CA 1
ATOM 1494 C C . GLY A 1 229 ? -10.751 -7.319 -1.082 1.00 9.23 230 GLY A C 1
ATOM 1495 O O . GLY A 1 229 ? -11.403 -6.302 -1.299 1.00 10.19 230 GLY A O 1
ATOM 1496 N N . ALA A 1 230 ? -9.479 -7.291 -0.670 1.00 8.88 231 ALA A N 1
ATOM 1497 C CA . ALA A 1 230 ? -8.815 -6.007 -0.487 1.00 9.58 231 ALA A CA 1
ATOM 1498 C C . ALA A 1 230 ? -8.757 -5.286 -1.804 1.00 9.35 231 ALA A C 1
ATOM 1499 O O . ALA A 1 230 ? -8.913 -4.056 -1.855 1.00 10.44 231 ALA A O 1
ATOM 1501 N N . LEU A 1 231 ? -8.451 -5.965 -2.886 1.00 9.82 232 LEU A N 1
ATOM 1502 C CA . LEU A 1 231 ? -8.388 -5.402 -4.219 1.00 10.36 232 LEU A CA 1
ATOM 1503 C C . LEU A 1 231 ? -9.677 -4.713 -4.546 1.00 11.09 232 LEU A C 1
ATOM 1504 O O . LEU A 1 231 ? -9.708 -3.576 -5.059 1.00 13.25 232 LEU A O 1
ATOM 1509 N N . GLN A 1 232 ? -10.803 -5.373 -4.316 1.00 11.71 233 GLN A N 1
ATOM 1510 C CA . GLN A 1 232 ? -12.128 -4.789 -4.576 1.00 12.89 233 GLN A CA 1
ATOM 1511 C C . GLN A 1 232 ? -12.370 -3.631 -3.745 1.00 12.09 233 GLN A C 1
ATOM 1512 O O . GLN A 1 232 ? -12.863 -2.573 -4.303 1.00 14.03 233 GLN A O 1
ATOM 1518 N N . ALA A 1 233 ? -12.089 -3.600 -2.489 1.00 11.93 234 ALA A N 1
ATOM 1519 C CA . ALA A 1 233 ? -12.250 -2.405 -1.684 1.00 12.38 234 ALA A CA 1
ATOM 1520 C C . ALA A 1 233 ? -11.421 -1.304 -2.218 1.00 13.27 234 ALA A C 1
ATOM 1521 O O . ALA A 1 233 ? -11.882 -0.056 -2.229 1.00 15.62 234 ALA A O 1
ATOM 1523 N N . LEU A 1 234 ? -10.130 -1.524 -2.581 1.00 12.65 235 LEU A N 1
ATOM 1524 C CA . LEU A 1 234 ? -9.286 -0.448 -3.082 1.00 13.82 235 LEU A CA 1
ATOM 1525 C C . LEU A 1 234 ? -9.864 0.064 -4.337 1.00 14.95 235 LEU A C 1
ATOM 1526 O O . LEU A 1 234 ? -9.865 1.360 -4.530 1.00 18.05 235 LEU A O 1
ATOM 1531 N N . LYS A 1 235 ? -10.269 -0.734 -5.265 1.00 14.98 236 LYS A N 1
ATOM 1532 C CA . LYS A 1 235 ? -10.892 -0.292 -6.550 1.00 18.33 236 LYS A CA 1
ATOM 1533 C C . LYS A 1 235 ? -12.023 0.630 -6.201 1.00 19.19 236 LYS A C 1
ATOM 1534 O O . LYS A 1 235 ? -12.230 1.736 -6.959 1.00 22.10 236 LYS A O 1
ATOM 1540 N N . GLU A 1 236 ? -12.892 0.315 -5.334 1.00 19.39 237 GLU A N 1
ATOM 1541 C CA . GLU A 1 236 ? -14.136 1.084 -5.094 1.00 21.59 237 GLU A CA 1
ATOM 1542 C C . GLU A 1 236 ? -13.679 2.394 -4.375 1.00 23.09 237 GLU A C 1
ATOM 1543 O O . GLU A 1 236 ? -14.416 3.422 -4.452 1.00 24.77 237 GLU A O 1
ATOM 1549 N N . ALA A 1 237 ? -12.557 2.570 -3.736 1.00 21.87 238 ALA A N 1
ATOM 1550 C CA . ALA A 1 237 ? -12.028 3.774 -3.149 1.00 24.52 238 ALA A CA 1
ATOM 1551 C C . ALA A 1 237 ? -11.321 4.576 -4.216 1.00 24.86 238 ALA A C 1
ATOM 1552 O O . ALA A 1 237 ? -10.688 5.565 -3.799 1.00 28.24 238 ALA A O 1
ATOM 1554 N N . GLY A 1 238 ? -11.249 4.074 -5.455 1.00 22.61 239 GLY A N 1
ATOM 1555 C CA . GLY A 1 238 ? -10.484 4.761 -6.513 1.00 25.96 239 GLY A CA 1
ATOM 1556 C C . GLY A 1 238 ? -9.019 4.593 -6.571 1.00 25.44 239 GLY A C 1
ATOM 1557 O O . GLY A 1 238 ? -8.258 5.366 -7.158 1.00 25.36 239 GLY A O 1
ATOM 1558 N N . ARG A 1 239 ? -8.523 3.592 -5.877 1.00 21.59 240 ARG A N 1
ATOM 1559 C CA . ARG A 1 239 ? -7.102 3.259 -5.866 1.00 21.65 240 ARG A CA 1
ATOM 1560 C C . ARG A 1 239 ? -6.764 2.064 -6.667 1.00 24.78 240 ARG A C 1
ATOM 1561 O O . ARG A 1 239 ? -7.184 1.024 -6.344 1.00 28.34 240 ARG A O 1
ATOM 1569 N N . THR A 1 240 ? -5.929 2.262 -7.654 1.00 28.60 241 THR A N 1
ATOM 1570 C CA . THR A 1 240 ? -5.430 1.115 -8.347 1.00 30.36 241 THR A CA 1
ATOM 1571 C C . THR A 1 240 ? -3.857 1.281 -8.154 1.00 29.26 241 THR A C 1
ATOM 1572 O O . THR A 1 240 ? -3.312 2.225 -7.645 1.00 29.47 241 THR A O 1
ATOM 1576 N N . GLY A 1 241 ? -3.197 0.263 -8.588 1.00 30.68 242 GLY A N 1
ATOM 1577 C CA . GLY A 1 241 ? -1.770 0.170 -8.417 1.00 26.71 242 GLY A CA 1
ATOM 1578 C C . GLY A 1 241 ? -1.257 -0.078 -6.952 1.00 23.31 242 GLY A C 1
ATOM 1579 O O . GLY A 1 241 ? -0.110 0.101 -6.757 1.00 24.36 242 GLY A O 1
ATOM 1580 N N . VAL A 1 242 ? -2.072 -0.383 -5.905 1.00 18.30 243 VAL A N 1
ATOM 1581 C CA . VAL A 1 242 ? -1.509 -0.654 -4.517 1.00 15.24 243 VAL A CA 1
ATOM 1582 C C . VAL A 1 242 ? -0.993 -2.066 -4.556 1.00 13.43 243 VAL A C 1
ATOM 1583 O O . VAL A 1 242 ? -1.738 -2.975 -4.925 1.00 14.37 243 VAL A O 1
ATOM 1587 N N . PRO A 1 243 ? 0.194 -2.304 -4.124 1.00 12.04 244 PRO A N 1
ATOM 1588 C CA . PRO A 1 243 ? 0.718 -3.666 -4.060 1.00 11.11 244 PRO A CA 1
ATOM 1589 C C . PRO A 1 243 ? -0.112 -4.537 -3.146 1.00 9.73 244 PRO A C 1
ATOM 1590 O O . PRO A 1 243 ? -0.357 -4.171 -1.985 1.00 9.17 244 PRO A O 1
ATOM 1594 N N . ILE A 1 244 ? -0.430 -5.744 -3.617 1.00 8.66 245 ILE A N 1
ATOM 1595 C CA . ILE A 1 244 ? -1.107 -6.801 -2.815 1.00 8.12 245 ILE A CA 1
ATOM 1596 C C . ILE A 1 244 ? -0.389 -8.061 -3.039 1.00 7.48 245 ILE A C 1
ATOM 1597 O O . ILE A 1 244 ? -0.097 -8.418 -4.203 1.00 7.82 245 ILE A O 1
ATOM 1602 N N . VAL A 1 245 ? -0.130 -8.815 -1.962 1.00 7.23 246 VAL A N 1
ATOM 1603 C CA . VAL A 1 245 ? 0.432 -10.156 -2.083 1.00 6.81 246 VAL A CA 1
ATOM 1604 C C . VAL A 1 245 ? -0.497 -11.133 -1.405 1.00 6.97 246 VAL A C 1
ATOM 1605 O O . VAL A 1 245 ? -1.139 -10.816 -0.413 1.00 7.74 246 VAL A O 1
ATOM 1609 N N . GLY A 1 246 ? -0.588 -12.334 -1.973 1.00 6.69 247 GLY A N 1
ATOM 1610 C CA . GLY A 1 246 ? -1.357 -13.438 -1.416 1.00 7.58 247 GLY A CA 1
ATOM 1611 C C . GLY A 1 246 ? -0.557 -14.675 -1.237 1.00 6.55 247 GLY A C 1
ATOM 1612 O O . GLY A 1 246 ? 0.637 -14.725 -1.417 1.00 7.21 247 GLY A O 1
ATOM 1613 N N . ILE A 1 247 ? -1.335 -15.705 -0.795 1.00 6.86 248 ILE A N 1
ATOM 1614 C CA . ILE A 1 247 ? -0.848 -17.122 -0.698 1.00 6.48 248 ILE A CA 1
ATOM 1615 C C . ILE A 1 247 ? -1.987 -18.000 -1.227 1.00 6.35 248 ILE A C 1
ATOM 1616 O O . ILE A 1 247 ? -3.168 -17.811 -0.786 1.00 6.63 248 ILE A O 1
ATOM 1621 N N . ASP A 1 248 ? -1.643 -18.935 -2.072 1.00 6.22 249 ASP A N 1
ATOM 1622 C CA . ASP A 1 248 ? -2.386 -20.120 -2.510 1.00 6.86 249 ASP A CA 1
ATOM 1623 C C . ASP A 1 248 ? -2.246 -20.324 -3.998 1.00 6.36 249 ASP A C 1
ATOM 1624 O O . ASP A 1 248 ? -2.166 -21.479 -4.468 1.00 7.29 249 ASP A O 1
ATOM 1629 N N . GLY A 1 249 ? -2.260 -19.283 -4.779 1.00 6.95 250 GLY A N 1
ATOM 1630 C CA . GLY A 1 249 ? -2.392 -19.447 -6.229 1.00 7.34 250 GLY A CA 1
ATOM 1631 C C . GLY A 1 249 ? -3.662 -20.162 -6.636 1.00 7.24 250 GLY A C 1
ATOM 1632 O O . GLY A 1 249 ? -3.690 -21.055 -7.496 1.00 8.26 250 GLY A O 1
ATOM 1633 N N . ILE A 1 250 ? -4.775 -19.766 -5.995 1.00 7.58 251 ILE A N 1
ATOM 1634 C CA . ILE A 1 250 ? -6.107 -20.180 -6.501 1.00 8.25 251 ILE A CA 1
ATOM 1635 C C . ILE A 1 250 ? -6.269 -19.563 -7.879 1.00 8.25 251 ILE A C 1
ATOM 1636 O O . ILE A 1 250 ? -5.516 -18.686 -8.313 1.00 8.44 251 ILE A O 1
ATOM 1641 N N . GLU A 1 251 ? -7.290 -20.034 -8.620 1.00 8.62 252 GLU A N 1
ATOM 1642 C CA . GLU A 1 251 ? -7.452 -19.559 -9.962 1.00 9.61 252 GLU A CA 1
ATOM 1643 C C . GLU A 1 251 ? -7.422 -18.039 -10.060 1.00 9.32 252 GLU A C 1
ATOM 1644 O O . GLU A 1 251 ? -6.688 -17.445 -10.884 1.00 10.23 252 GLU A O 1
ATOM 1650 N N . ASP A 1 252 ? -8.263 -17.389 -9.217 1.00 9.59 253 ASP A N 1
ATOM 1651 C CA . ASP A 1 252 ? -8.402 -15.909 -9.290 1.00 10.09 253 ASP A CA 1
ATOM 1652 C C . ASP A 1 252 ? -7.077 -15.227 -8.823 1.00 9.70 253 ASP A C 1
ATOM 1653 O O . ASP A 1 252 ? -6.799 -14.114 -9.267 1.00 10.51 253 ASP A O 1
ATOM 1658 N N . GLY A 1 253 ? -6.383 -15.880 -7.932 1.00 8.76 254 GLY A N 1
ATOM 1659 C CA . GLY A 1 253 ? -5.084 -15.342 -7.519 1.00 9.24 254 GLY A CA 1
ATOM 1660 C C . GLY A 1 253 ? -4.002 -15.388 -8.535 1.00 8.84 254 GLY A C 1
ATOM 1661 O O . GLY A 1 253 ? -3.253 -14.421 -8.769 1.00 9.34 254 GLY A O 1
ATOM 1662 N N . LEU A 1 254 ? -3.932 -16.496 -9.256 1.00 8.98 255 LEU A N 1
ATOM 1663 C CA . LEU A 1 254 ? -2.990 -16.572 -10.415 1.00 9.36 255 LEU A CA 1
ATOM 1664 C C . LEU A 1 254 ? -3.369 -15.554 -11.440 1.00 9.99 255 LEU A C 1
ATOM 1665 O O . LEU A 1 254 ? -2.458 -14.882 -12.007 1.00 10.43 255 LEU A O 1
ATOM 1670 N N . ASN A 1 255 ? -4.660 -15.413 -11.761 1.00 10.31 256 ASN A N 1
ATOM 1671 C CA . ASN A 1 255 ? -5.046 -14.393 -12.735 1.00 10.76 256 ASN A CA 1
ATOM 1672 C C . ASN A 1 255 ? -4.632 -13.019 -12.271 1.00 10.37 256 ASN A C 1
ATOM 1673 O O . ASN A 1 255 ? -4.228 -12.179 -13.065 1.00 11.98 256 ASN A O 1
ATOM 1678 N N . ALA A 1 256 ? -4.726 -12.765 -10.940 1.00 10.59 257 ALA A N 1
ATOM 1679 C CA . ALA A 1 256 ? -4.314 -11.443 -10.376 1.00 10.22 257 ALA A CA 1
ATOM 1680 C C . ALA A 1 256 ? -2.838 -11.222 -10.504 1.00 9.83 257 ALA A C 1
ATOM 1681 O O . ALA A 1 256 ? -2.367 -10.102 -10.798 1.00 10.70 257 ALA A O 1
ATOM 1683 N N . VAL A 1 257 ? -2.031 -12.283 -10.328 1.00 9.88 258 VAL A N 1
ATOM 1684 C CA . VAL A 1 257 ? -0.587 -12.164 -10.559 1.00 10.15 258 VAL A CA 1
ATOM 1685 C C . VAL A 1 257 ? -0.329 -11.814 -12.049 1.00 10.92 258 VAL A C 1
ATOM 1686 O O . VAL A 1 257 ? 0.470 -10.923 -12.361 1.00 11.61 258 VAL A O 1
ATOM 1690 N N . LYS A 1 258 ? -0.968 -12.564 -12.940 1.00 10.88 259 LYS A N 1
ATOM 1691 C CA . LYS A 1 258 ? -0.772 -12.311 -14.393 1.00 12.46 259 LYS A CA 1
ATOM 1692 C C . LYS A 1 258 ? -1.141 -10.877 -14.764 1.00 12.72 259 LYS A C 1
ATOM 1693 O O . LYS A 1 258 ? -0.406 -10.272 -15.601 1.00 14.72 259 LYS A O 1
ATOM 1699 N N . SER A 1 259 ? -2.194 -10.364 -14.263 1.00 12.61 260 SER A N 1
ATOM 1700 C CA . SER A 1 259 ? -2.690 -8.984 -14.617 1.00 14.06 260 SER A CA 1
ATOM 1701 C C . SER A 1 259 ? -1.982 -7.950 -13.841 1.00 14.55 260 SER A C 1
ATOM 1702 O O . SER A 1 259 ? -2.111 -6.747 -14.245 1.00 16.82 260 SER A O 1
ATOM 1705 N N . GLY A 1 260 ? -1.112 -8.258 -12.884 1.00 13.03 261 GLY A N 1
ATOM 1706 C CA . GLY A 1 260 ? -0.495 -7.233 -12.070 1.00 14.33 261 GLY A CA 1
ATOM 1707 C C . GLY A 1 260 ? -1.397 -6.768 -10.933 1.00 13.69 261 GLY A C 1
ATOM 1708 O O . GLY A 1 260 ? -0.926 -5.855 -10.230 1.00 15.16 261 GLY A O 1
ATOM 1709 N N . ASP A 1 261 ? -2.558 -7.235 -10.719 1.00 12.04 262 ASP A N 1
ATOM 1710 C CA . ASP A 1 261 ? -3.422 -6.882 -9.580 1.00 12.63 262 ASP A CA 1
ATOM 1711 C C . ASP A 1 261 ? -2.759 -7.374 -8.241 1.00 10.73 262 ASP A C 1
ATOM 1712 O O . ASP A 1 261 ? -2.971 -6.702 -7.212 1.00 11.49 262 ASP A O 1
ATOM 1717 N N . PHE A 1 262 ? -2.024 -8.472 -8.294 1.00 10.05 263 PHE A N 1
ATOM 1718 C CA . PHE A 1 262 ? -1.145 -8.920 -7.218 1.00 8.95 263 PHE A CA 1
ATOM 1719 C C . PHE A 1 262 ? 0.247 -8.807 -7.630 1.00 8.94 263 PHE A C 1
ATOM 1720 O O . PHE A 1 262 ? 0.571 -9.030 -8.834 1.00 10.15 263 PHE A O 1
ATOM 1728 N N . ILE A 1 263 ? 1.188 -8.634 -6.717 1.00 8.90 264 ILE A N 1
ATOM 1729 C CA . ILE A 1 263 ? 2.601 -8.669 -7.013 1.00 8.88 264 ILE A CA 1
ATOM 1730 C C . ILE A 1 263 ? 3.173 -10.077 -7.096 1.00 8.49 264 ILE A C 1
ATOM 1731 O O . ILE A 1 263 ? 4.274 -10.325 -7.620 1.00 9.81 264 ILE A O 1
ATOM 1736 N N . GLY A 1 264 ? 2.447 -11.055 -6.582 1.00 7.70 265 GLY A N 1
ATOM 1737 C CA . GLY A 1 264 ? 2.931 -12.425 -6.464 1.00 7.72 265 GLY A CA 1
ATOM 1738 C C . GLY A 1 264 ? 1.936 -13.181 -5.557 1.00 7.32 265 GLY A C 1
ATOM 1739 O O . GLY A 1 264 ? 1.109 -12.606 -4.906 1.00 7.76 265 GLY A O 1
ATOM 1740 N N . THR A 1 265 ? 2.181 -14.502 -5.552 1.00 7.35 266 THR A N 1
ATOM 1741 C CA . THR A 1 265 ? 1.523 -15.395 -4.563 1.00 6.72 266 THR A CA 1
ATOM 1742 C C . THR A 1 265 ? 2.491 -16.525 -4.320 1.00 6.69 266 THR A C 1
ATOM 1743 O O . THR A 1 265 ? 3.611 -16.588 -4.853 1.00 7.78 266 THR A O 1
ATOM 1747 N N . SER A 1 266 ? 2.052 -17.476 -3.484 1.00 6.89 267 SER A N 1
ATOM 1748 C CA . SER A 1 266 ? 2.813 -18.675 -3.194 1.00 7.03 267 SER A CA 1
ATOM 1749 C C . SER A 1 266 ? 1.890 -19.883 -3.580 1.00 7.24 267 SER A C 1
ATOM 1750 O O . SER A 1 266 ? 0.729 -19.902 -3.090 1.00 7.24 267 SER A O 1
ATOM 1753 N N . LEU A 1 267 ? 2.334 -20.783 -4.400 1.00 6.76 268 LEU A N 1
ATOM 1754 C CA . LEU A 1 267 ? 1.419 -21.825 -4.866 1.00 7.29 268 LEU A CA 1
ATOM 1755 C C . LEU A 1 267 ? 1.166 -22.839 -3.794 1.00 6.69 268 LEU A C 1
ATOM 1756 O O . LEU A 1 267 ? 2.092 -23.436 -3.247 1.00 7.65 268 LEU A O 1
ATOM 1761 N N . GLN A 1 268 ? -0.093 -23.074 -3.482 1.00 6.51 269 GLN A N 1
ATOM 1762 C CA . GLN A 1 268 ? -0.549 -24.181 -2.649 1.00 6.43 269 GLN A CA 1
ATOM 1763 C C . GLN A 1 268 ? -1.594 -24.880 -3.453 1.00 6.97 269 GLN A C 1
ATOM 1764 O O . GLN A 1 268 ? -2.802 -24.532 -3.426 1.00 7.61 269 GLN A O 1
ATOM 1770 N N . ASN A 1 269 ? -1.208 -25.810 -4.283 1.00 6.81 270 ASN A N 1
ATOM 1771 C CA . ASN A 1 269 ? -2.117 -26.475 -5.215 1.00 7.33 270 ASN A CA 1
ATOM 1772 C C . ASN A 1 269 ? -2.929 -27.492 -4.451 1.00 7.34 270 ASN A C 1
ATOM 1773 O O . ASN A 1 269 ? -2.401 -28.536 -4.067 1.00 8.54 270 ASN A O 1
ATOM 1778 N N . GLY A 1 270 ? -4.178 -27.188 -4.199 1.00 8.31 271 GLY A N 1
ATOM 1779 C CA . GLY A 1 270 ? -4.972 -28.141 -3.406 1.00 8.90 271 GLY A CA 1
ATOM 1780 C C . GLY A 1 270 ? -5.161 -29.485 -4.073 1.00 8.35 271 GLY A C 1
ATOM 1781 O O . GLY A 1 270 ? -5.245 -30.450 -3.344 1.00 8.68 271 GLY A O 1
ATOM 1782 N N . THR A 1 271 ? -5.149 -29.553 -5.407 1.00 8.25 272 THR A N 1
ATOM 1783 C CA . THR A 1 271 ? -5.256 -30.902 -6.021 1.00 7.92 272 THR A CA 1
ATOM 1784 C C . THR A 1 271 ? -4.093 -31.730 -5.630 1.00 7.84 272 THR A C 1
ATOM 1785 O O . THR A 1 271 ? -4.261 -32.951 -5.461 1.00 9.35 272 THR A O 1
ATOM 1789 N N . VAL A 1 272 ? -2.896 -31.144 -5.530 1.00 7.55 273 VAL A N 1
ATOM 1790 C CA . VAL A 1 272 ? -1.711 -31.830 -5.187 1.00 7.90 273 VAL A CA 1
ATOM 1791 C C . VAL A 1 272 ? -1.644 -32.136 -3.701 1.00 7.65 273 VAL A C 1
ATOM 1792 O O . VAL A 1 272 ? -1.422 -33.261 -3.245 1.00 8.34 273 VAL A O 1
ATOM 1796 N N . GLU A 1 273 ? -1.801 -31.106 -2.844 1.00 7.44 274 GLU A N 1
ATOM 1797 C CA . GLU A 1 273 ? -1.613 -31.287 -1.426 1.00 7.64 274 GLU A CA 1
ATOM 1798 C C . GLU A 1 273 ? -2.651 -32.228 -0.863 1.00 8.11 274 GLU A C 1
ATOM 1799 O O . GLU A 1 273 ? -2.343 -33.095 -0.017 1.00 8.96 274 GLU A O 1
ATOM 1805 N N . LEU A 1 274 ? -3.919 -32.078 -1.259 1.00 8.52 275 LEU A N 1
ATOM 1806 C CA . LEU A 1 274 ? -4.976 -32.912 -0.689 1.00 8.30 275 LEU A CA 1
ATOM 1807 C C . LEU A 1 274 ? -4.860 -34.348 -1.197 1.00 8.68 275 LEU A C 1
ATOM 1808 O O . LEU A 1 274 ? -5.185 -35.261 -0.424 1.00 10.02 275 LEU A O 1
ATOM 1813 N N . SER A 1 275 ? -4.523 -34.539 -2.451 1.00 8.62 276 SER A N 1
ATOM 1814 C CA . SER A 1 275 ? -4.281 -35.904 -2.948 1.00 9.30 276 SER A CA 1
ATOM 1815 C C . SER A 1 275 ? -3.062 -36.557 -2.228 1.00 9.26 276 SER A C 1
ATOM 1816 O O . SER A 1 275 ? -3.125 -37.796 -1.929 1.00 10.22 276 SER A O 1
ATOM 1819 N N . ALA A 1 276 ? -2.027 -35.788 -1.888 1.00 8.81 277 ALA A N 1
ATOM 1820 C CA . ALA A 1 276 ? -0.916 -36.305 -1.127 1.00 9.49 277 ALA A CA 1
ATOM 1821 C C . ALA A 1 276 ? -1.404 -36.775 0.236 1.00 9.44 277 ALA A C 1
ATOM 1822 O O . ALA A 1 276 ? -1.005 -37.860 0.732 1.00 10.43 277 ALA A O 1
ATOM 1824 N N . GLY A 1 277 ? -2.301 -36.012 0.871 1.00 8.24 278 GLY A N 1
ATOM 1825 C CA . GLY A 1 277 ? -2.836 -36.411 2.090 1.00 8.89 278 GLY A CA 1
ATOM 1826 C C . GLY A 1 277 ? -3.588 -37.708 2.034 1.00 9.49 278 GLY A C 1
ATOM 1827 O O . GLY A 1 277 ? -3.535 -38.578 2.916 1.00 9.85 278 GLY A O 1
ATOM 1828 N N . LEU A 1 278 ? -4.486 -37.785 1.023 1.00 9.10 279 LEU A N 1
ATOM 1829 C CA . LEU A 1 278 ? -5.232 -39.009 0.823 1.00 9.56 279 LEU A CA 1
ATOM 1830 C C . LEU A 1 278 ? -4.299 -40.171 0.540 1.00 10.20 279 LEU A C 1
ATOM 1831 O O . LEU A 1 278 ? -4.634 -41.332 0.993 1.00 11.17 279 LEU A O 1
ATOM 1836 N N . ALA A 1 279 ? -3.246 -39.996 -0.204 1.00 9.52 280 ALA A N 1
ATOM 1837 C CA . ALA A 1 279 ? -2.330 -41.107 -0.506 1.00 10.39 280 A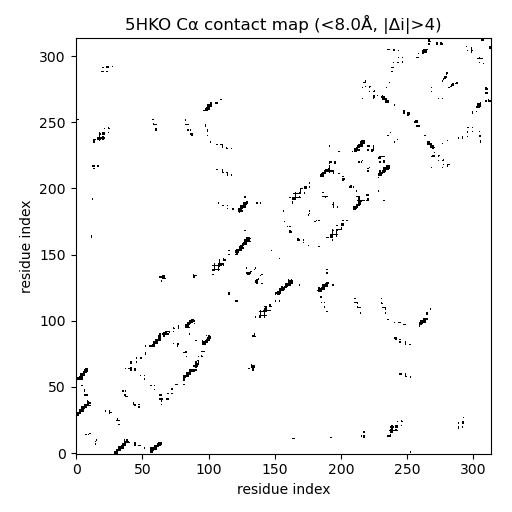LA A CA 1
ATOM 1838 C C . ALA A 1 279 ? -1.701 -41.592 0.795 1.00 10.98 280 ALA A C 1
ATOM 1839 O O . ALA A 1 279 ? -1.468 -42.836 0.979 1.00 10.80 280 ALA A O 1
ATOM 1841 N N . VAL A 1 280 ? -1.306 -40.748 1.746 1.00 10.28 281 VAL A N 1
ATOM 1842 C CA . VAL A 1 280 ? -0.778 -41.199 3.051 1.00 10.02 281 VAL A CA 1
ATOM 1843 C C . VAL A 1 280 ? -1.874 -41.954 3.792 1.00 10.87 281 VAL A C 1
ATOM 1844 O O . VAL A 1 280 ? -1.618 -43.058 4.317 1.00 11.27 281 VAL A O 1
ATOM 1848 N N . ALA A 1 281 ? -3.088 -41.439 3.840 1.00 10.37 282 ALA A N 1
ATOM 1849 C CA . ALA A 1 281 ? -4.230 -42.151 4.439 1.00 11.15 282 ALA A CA 1
ATOM 1850 C C . ALA A 1 281 ? -4.416 -43.549 3.860 1.00 11.73 282 ALA A C 1
ATOM 1851 O O . ALA A 1 281 ? -4.628 -44.543 4.573 1.00 12.60 282 ALA A O 1
ATOM 1853 N N . ASP A 1 282 ? -4.366 -43.628 2.531 1.00 11.31 283 ASP A N 1
ATOM 1854 C CA . ASP A 1 282 ? -4.584 -44.905 1.809 1.00 12.35 283 ASP A CA 1
ATOM 1855 C C . ASP A 1 282 ? -3.479 -45.825 2.247 1.00 12.01 283 ASP A C 1
ATOM 1856 O O . ASP A 1 282 ? -3.765 -47.076 2.533 1.00 13.25 283 ASP A O 1
ATOM 1861 N N . ALA A 1 283 ? -2.290 -45.448 2.289 1.00 12.18 284 ALA A N 1
ATOM 1862 C CA . ALA A 1 283 ? -1.135 -46.311 2.715 1.00 12.95 284 ALA A CA 1
ATOM 1863 C C . ALA A 1 283 ? -1.373 -46.774 4.106 1.00 13.19 284 ALA A C 1
ATOM 1864 O O . ALA A 1 283 ? -1.146 -47.999 4.397 1.00 14.01 284 ALA A O 1
ATOM 1866 N N . LEU A 1 284 ? -1.854 -45.944 4.998 1.00 12.78 285 LEU A N 1
ATOM 1867 C CA . LEU A 1 284 ? -2.113 -46.387 6.382 1.00 14.49 285 LEU A CA 1
ATOM 1868 C C . LEU A 1 284 ? -3.246 -47.376 6.378 1.00 14.37 285 LEU A C 1
ATOM 1869 O O . LEU A 1 284 ? -3.159 -48.365 7.228 1.00 16.62 285 LEU A O 1
ATOM 1874 N N . VAL A 1 285 ? -4.282 -47.234 5.634 1.00 14.17 286 VAL A N 1
ATOM 1875 C CA . VAL A 1 285 ? -5.405 -48.194 5.586 1.00 15.06 286 VAL A CA 1
ATOM 1876 C C . VAL A 1 285 ? -4.881 -49.496 5.089 1.00 14.80 286 VAL A C 1
ATOM 1877 O O . VAL A 1 285 ? -5.296 -50.603 5.626 1.00 16.73 286 VAL A O 1
ATOM 1881 N N . LYS A 1 286 ? -3.989 -49.487 4.114 1.00 15.67 287 LYS A N 1
ATOM 1882 C CA . LYS A 1 286 ? -3.422 -50.742 3.506 1.00 16.33 287 LYS A CA 1
ATOM 1883 C C . LYS A 1 286 ? -2.327 -51.283 4.368 1.00 17.56 287 LYS A C 1
ATOM 1884 O O . LYS A 1 286 ? -1.664 -52.373 3.960 1.00 20.69 287 LYS A O 1
ATOM 1890 N N . GLY A 1 287 ? -1.913 -50.716 5.497 1.00 17.08 288 GLY A N 1
ATOM 1891 C CA . GLY A 1 287 ? -0.720 -51.227 6.318 1.00 18.21 288 GLY A CA 1
ATOM 1892 C C . GLY A 1 287 ? 0.539 -51.109 5.739 1.00 21.64 288 GLY A C 1
ATOM 1893 O O . GLY A 1 287 ? 1.434 -51.840 6.184 1.00 23.22 288 GLY A O 1
ATOM 1894 N N . GLU A 1 288 ? 0.793 -50.128 4.873 1.00 22.08 289 GLU A N 1
ATOM 1895 C CA . GLU A 1 288 ? 2.042 -49.961 4.191 1.00 22.14 289 GLU A CA 1
ATOM 1896 C C . GLU A 1 288 ? 2.903 -48.977 4.957 1.00 26.11 289 GLU A C 1
ATOM 1897 O O . GLU A 1 288 ? 2.370 -48.015 5.565 1.00 27.61 289 GLU A O 1
ATOM 1903 N N . ASP A 1 289 ? 4.243 -49.140 4.905 1.00 28.63 290 ASP A N 1
ATOM 1904 C CA . ASP A 1 289 ? 5.192 -48.125 5.382 1.00 31.52 290 ASP A CA 1
ATOM 1905 C C . ASP A 1 289 ? 5.049 -46.926 4.443 1.00 30.00 290 ASP A C 1
ATOM 1906 O O . ASP A 1 289 ? 4.918 -46.994 3.181 1.00 30.48 290 ASP A O 1
ATOM 1911 N N . VAL A 1 290 ? 5.025 -45.745 5.049 1.00 21.77 291 VAL A N 1
ATOM 1912 C CA . VAL A 1 290 ? 4.833 -44.532 4.261 1.00 21.62 291 VAL A CA 1
ATOM 1913 C C . VAL A 1 290 ? 5.468 -43.459 5.138 1.00 19.16 291 VAL A C 1
ATOM 1914 O O . VAL A 1 290 ? 5.414 -43.608 6.348 1.00 18.96 291 VAL A O 1
ATOM 1918 N N . LYS A 1 291 ? 5.897 -42.414 4.495 1.00 19.64 292 LYS A N 1
ATOM 1919 C CA . LYS A 1 291 ? 6.317 -41.186 5.237 1.00 18.43 292 LYS A CA 1
ATOM 1920 C C . LYS A 1 291 ? 5.003 -40.532 5.677 1.00 15.34 292 LYS A C 1
ATOM 1921 O O . LYS A 1 291 ? 4.203 -40.171 4.859 1.00 17.73 292 LYS A O 1
ATOM 1927 N N . THR A 1 292 ? 4.813 -40.448 6.992 1.00 13.84 293 THR A N 1
ATOM 1928 C CA . THR A 1 292 ? 3.526 -39.949 7.439 1.00 14.25 293 THR A CA 1
ATOM 1929 C C . THR A 1 292 ? 3.476 -38.454 7.713 1.00 13.00 293 THR A C 1
ATOM 1930 O O . THR A 1 292 ? 2.337 -37.962 7.861 1.00 12.80 293 THR A O 1
ATOM 1934 N N . ASP A 1 293 ? 4.607 -37.766 7.640 1.00 12.19 294 ASP A N 1
ATOM 1935 C CA A ASP A 1 293 ? 4.774 -36.310 7.938 0.31 11.61 294 ASP A CA 1
ATOM 1936 C CA B ASP A 1 293 ? 4.626 -36.307 7.876 0.69 11.98 294 ASP A CA 1
ATOM 1937 C C . ASP A 1 293 ? 5.384 -35.548 6.771 1.00 11.35 294 ASP A C 1
ATOM 1938 O O . ASP A 1 293 ? 6.234 -34.715 7.019 1.00 12.30 294 ASP A O 1
ATOM 1947 N N . PRO A 1 294 ? 5.005 -35.769 5.542 1.00 11.02 295 PRO A N 1
ATOM 1948 C CA . PRO A 1 294 ? 5.618 -34.970 4.465 1.00 11.01 295 PRO A CA 1
ATOM 1949 C C . PRO A 1 294 ? 5.194 -33.485 4.570 1.00 9.84 295 PRO A C 1
ATOM 1950 O O . PRO A 1 294 ? 4.138 -33.150 5.104 1.00 10.70 295 PRO A O 1
ATOM 1954 N N . VAL A 1 295 ? 6.036 -32.627 3.995 1.00 9.14 296 VAL A N 1
ATOM 1955 C CA . VAL A 1 295 ? 5.862 -31.199 4.043 1.00 9.15 296 VAL A CA 1
ATOM 1956 C C . VAL A 1 295 ? 5.755 -30.672 2.663 1.00 7.95 296 VAL A C 1
ATOM 1957 O O . VAL A 1 295 ? 6.577 -30.968 1.759 1.00 9.06 296 VAL A O 1
ATOM 1961 N N . TYR A 1 296 ? 4.724 -29.860 2.441 1.00 7.31 297 TYR A N 1
ATOM 1962 C CA . TYR A 1 296 ? 4.431 -29.172 1.193 1.00 7.32 297 TYR A CA 1
ATOM 1963 C C . TYR A 1 296 ? 5.085 -27.768 1.240 1.00 6.87 297 TYR A C 1
ATOM 1964 O O . TYR A 1 296 ? 4.696 -26.919 2.028 1.00 7.16 297 TYR A O 1
ATOM 1973 N N . VAL A 1 297 ? 6.127 -27.540 0.410 1.00 7.45 298 VAL A N 1
ATOM 1974 C CA . VAL A 1 297 ? 6.805 -26.260 0.329 1.00 8.51 298 VAL A CA 1
ATOM 1975 C C . VAL A 1 297 ? 6.241 -25.442 -0.837 1.00 7.43 298 VAL A C 1
ATOM 1976 O O . VAL A 1 297 ? 6.312 -25.864 -1.988 1.00 8.75 298 VAL A O 1
ATOM 1980 N N . MET A 1 298 ? 5.619 -24.308 -0.546 1.00 7.40 299 MET A N 1
ATOM 1981 C CA . MET A 1 298 ? 4.983 -23.521 -1.586 1.00 7.03 299 MET A CA 1
ATOM 1982 C C . MET A 1 298 ? 5.955 -22.732 -2.406 1.00 7.27 299 MET A C 1
ATOM 1983 O O . MET A 1 298 ? 6.662 -21.845 -1.933 1.00 7.91 299 MET A O 1
ATOM 1988 N N . PRO A 1 299 ? 6.011 -22.997 -3.713 1.00 7.73 300 PRO A N 1
ATOM 1989 C CA . PRO A 1 299 ? 6.909 -22.222 -4.588 1.00 7.70 300 PRO A CA 1
ATOM 1990 C C . PRO A 1 299 ? 6.415 -20.809 -4.820 1.00 7.90 300 PRO A C 1
ATOM 1991 O O . PRO A 1 299 ? 5.164 -20.550 -4.921 1.00 8.28 300 PRO A O 1
ATOM 1995 N N . ALA A 1 300 ? 7.333 -19.851 -4.962 1.00 8.52 301 ALA A N 1
ATOM 1996 C CA . ALA A 1 300 ? 6.963 -18.474 -5.281 1.00 8.60 301 ALA A CA 1
ATOM 1997 C C . ALA A 1 300 ? 6.401 -18.405 -6.671 1.00 8.85 301 ALA A C 1
ATOM 1998 O O . ALA A 1 300 ? 6.978 -19.017 -7.625 1.00 10.61 301 ALA A O 1
ATOM 2000 N N . ILE A 1 301 ? 5.314 -17.684 -6.866 1.00 8.65 302 ILE A N 1
ATOM 2001 C CA . ILE A 1 301 ? 4.662 -17.438 -8.165 1.00 9.00 302 ILE A CA 1
ATOM 2002 C C . ILE A 1 301 ? 4.688 -15.932 -8.442 1.00 9.01 302 ILE A C 1
ATOM 2003 O O . ILE A 1 301 ? 4.201 -15.108 -7.642 1.00 9.84 302 ILE A O 1
ATOM 2008 N N . THR A 1 302 ? 5.273 -15.583 -9.572 1.00 10.05 303 THR A N 1
ATOM 2009 C CA . THR A 1 302 ? 5.334 -14.193 -10.068 1.00 11.18 303 THR A CA 1
ATOM 2010 C C . THR A 1 302 ? 4.957 -14.233 -11.521 1.00 10.51 303 THR A C 1
ATOM 2011 O O . THR A 1 302 ? 4.744 -15.238 -12.112 1.00 11.17 303 THR A O 1
ATOM 2015 N N . LYS A 1 303 ? 5.035 -13.019 -12.127 1.00 12.12 304 LYS A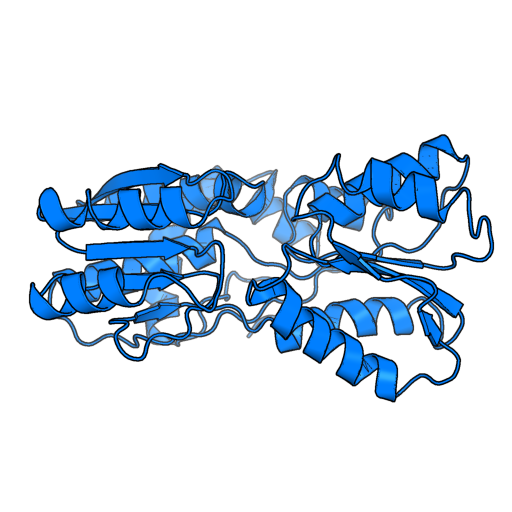 N 1
ATOM 2016 C CA . LYS A 1 303 ? 4.754 -12.975 -13.629 1.00 13.68 304 LYS A CA 1
ATOM 2017 C C . LYS A 1 303 ? 5.697 -13.818 -14.332 1.00 14.28 304 LYS A C 1
ATOM 2018 O O . LYS A 1 303 ? 5.311 -14.273 -15.442 1.00 17.29 304 LYS A O 1
ATOM 2024 N N . ASP A 1 304 ? 6.895 -14.083 -13.857 1.00 14.02 305 ASP A N 1
ATOM 2025 C CA . ASP A 1 304 ? 7.828 -15.051 -14.534 1.00 16.70 305 ASP A CA 1
ATOM 2026 C C . ASP A 1 304 ? 7.510 -16.404 -14.702 1.00 16.72 305 ASP A C 1
ATOM 2027 O O . ASP A 1 304 ? 7.899 -16.991 -15.671 1.00 21.31 305 ASP A O 1
ATOM 2032 N N . ASN A 1 305 ? 6.689 -16.994 -13.775 1.00 13.36 306 ASN A N 1
ATOM 2033 C CA . ASN A 1 305 ? 6.316 -18.392 -13.849 1.00 13.68 306 ASN A CA 1
ATOM 2034 C C . ASN A 1 305 ? 4.834 -18.624 -13.704 1.00 12.35 306 ASN A C 1
ATOM 2035 O O . ASN A 1 305 ? 4.398 -19.786 -13.710 1.00 14.83 306 ASN A O 1
ATOM 2040 N N . VAL A 1 306 ? 4.005 -17.640 -13.724 1.00 11.85 307 VAL A N 1
ATOM 2041 C CA . VAL A 1 306 ? 2.568 -17.819 -13.495 1.00 11.77 307 VAL A CA 1
ATOM 2042 C C . VAL A 1 306 ? 1.925 -18.560 -14.637 1.00 11.91 307 VAL A C 1
ATOM 2043 O O . VAL A 1 306 ? 0.943 -19.275 -14.379 1.00 12.39 307 VAL A O 1
ATOM 2047 N N . ASP A 1 307 ? 2.457 -18.525 -15.869 1.00 12.88 308 ASP A N 1
ATOM 2048 C CA . ASP A 1 307 ? 1.840 -19.304 -16.979 1.00 13.62 308 ASP A CA 1
ATOM 2049 C C . ASP A 1 307 ? 1.736 -20.760 -16.727 1.00 13.98 308 ASP A C 1
ATOM 2050 O O . ASP A 1 307 ? 0.719 -21.352 -17.082 1.00 14.05 308 ASP A O 1
ATOM 2055 N N . VAL A 1 308 ? 2.758 -21.354 -16.163 1.00 14.11 309 VAL A N 1
ATOM 2056 C CA . VAL A 1 308 ? 2.703 -22.737 -15.960 1.00 14.77 309 VAL A CA 1
ATOM 2057 C C . VAL A 1 308 ? 1.619 -23.089 -14.864 1.00 13.04 309 VAL A C 1
ATOM 2058 O O . VAL A 1 308 ? 0.877 -24.063 -14.997 1.00 13.58 309 VAL A O 1
ATOM 2062 N N . ALA A 1 309 ? 1.689 -22.325 -13.761 1.00 11.92 310 ALA A N 1
ATOM 2063 C CA . ALA A 1 309 ? 0.638 -22.499 -12.773 1.00 11.12 310 ALA A CA 1
ATOM 2064 C C . ALA A 1 309 ? -0.764 -22.330 -13.317 1.00 9.97 310 ALA A C 1
ATOM 2065 O O . ALA A 1 309 ? -1.620 -23.123 -12.939 1.00 10.71 310 ALA A O 1
ATOM 2067 N N . ILE A 1 310 ? -0.927 -21.371 -14.178 1.00 10.21 311 ILE A N 1
ATOM 2068 C CA . ILE A 1 310 ? -2.240 -21.195 -14.850 1.00 11.45 311 ILE A CA 1
ATOM 2069 C C . ILE A 1 310 ? -2.656 -22.403 -15.627 1.00 11.28 311 ILE A C 1
ATOM 2070 O O . ILE A 1 310 ? -3.786 -22.814 -15.608 1.00 11.58 311 ILE A O 1
ATOM 2075 N N . GLU A 1 311 ? -1.722 -23.040 -16.322 1.00 11.72 312 GLU A N 1
ATOM 2076 C CA . GLU A 1 311 ? -2.098 -24.293 -17.027 1.00 12.79 312 GLU A CA 1
ATOM 2077 C C . GLU A 1 311 ? -2.581 -25.341 -16.070 1.00 12.00 312 GLU A C 1
ATOM 2078 O O . GLU A 1 311 ? -3.602 -25.980 -16.240 1.00 13.16 312 GLU A O 1
ATOM 2084 N N . HIS A 1 312 ? -1.846 -25.536 -14.937 1.00 10.81 313 HIS A N 1
ATOM 2085 C CA . HIS A 1 312 ? -2.194 -26.623 -14.085 1.00 11.10 313 HIS A CA 1
ATOM 2086 C C . HIS A 1 312 ? -3.451 -26.424 -13.313 1.00 11.28 313 HIS A C 1
ATOM 2087 O O . HIS A 1 312 ? -4.193 -27.323 -12.984 1.00 11.70 313 HIS A O 1
ATOM 2094 N N . VAL A 1 313 ? -3.721 -25.139 -12.917 1.00 10.97 314 VAL A N 1
ATOM 2095 C CA . VAL A 1 313 ? -4.774 -24.775 -11.967 1.00 11.50 314 VAL A CA 1
ATOM 2096 C C . VAL A 1 313 ? -6.005 -24.181 -12.634 1.00 12.97 314 VAL A C 1
ATOM 2097 O O . VAL A 1 313 ? -7.161 -24.275 -12.123 1.00 13.90 314 VAL A O 1
ATOM 2101 N N . VAL A 1 314 ? -5.827 -23.570 -13.809 1.00 14.91 315 VAL A N 1
ATOM 2102 C CA . VAL A 1 314 ? -6.943 -22.776 -14.510 1.00 15.59 315 VAL A CA 1
ATOM 2103 C C . VAL A 1 314 ? -7.269 -23.288 -15.764 1.00 15.86 315 VAL A C 1
ATOM 2104 O O . VAL A 1 314 ? -8.489 -23.595 -15.913 1.00 19.16 315 VAL A O 1
ATOM 2108 N N . THR A 1 315 ? -6.404 -23.375 -16.811 1.00 14.52 316 THR A N 1
ATOM 2109 C CA . THR A 1 315 ? -6.780 -23.587 -18.211 1.00 16.31 316 THR A CA 1
ATOM 2110 C C . THR A 1 315 ? -6.632 -24.931 -18.586 1.00 17.53 316 THR A C 1
ATOM 2111 O O . THR A 1 315 ? -7.250 -25.357 -19.684 1.00 21.45 316 THR A O 1
ATOM 2115 N N . GLU A 1 316 ? -5.811 -25.802 -17.991 1.00 18.15 317 GLU A N 1
ATOM 2116 C CA . GLU A 1 316 ? -5.638 -27.181 -18.331 1.00 17.67 317 GLU A CA 1
ATOM 2117 C C . GLU A 1 316 ? -5.800 -28.070 -17.116 1.00 13.39 317 GLU A C 1
ATOM 2118 O O . GLU A 1 316 ? -4.967 -29.025 -16.971 1.00 16.09 317 GLU A O 1
ATOM 2124 N N . ARG A 1 317 ? -6.811 -27.882 -16.358 1.00 15.35 318 ARG A N 1
ATOM 2125 C CA . ARG A 1 317 ? -7.060 -28.551 -15.159 1.00 14.18 318 ARG A CA 1
ATOM 2126 C C . ARG A 1 317 ? -7.210 -30.054 -15.443 1.00 14.00 318 ARG A C 1
ATOM 2127 O O . ARG A 1 317 ? -6.768 -30.971 -14.713 1.00 14.46 318 ARG A O 1
ATOM 2135 N N . GLN A 1 318 ? -8.025 -30.363 -16.491 1.00 14.46 319 GLN A N 1
ATOM 2136 C CA . GLN A 1 318 ? -8.361 -31.789 -16.668 1.00 15.39 319 GLN A CA 1
ATOM 2137 C C . GLN A 1 318 ? -7.150 -32.578 -17.129 1.00 14.17 319 GLN A C 1
ATOM 2138 O O . GLN A 1 318 ? -6.994 -33.711 -16.623 1.00 16.25 319 GLN A O 1
ATOM 2144 N N . LYS A 1 319 ? -6.298 -32.023 -17.916 1.00 15.70 320 LYS A N 1
ATOM 2145 C CA . LYS A 1 319 ? -5.039 -32.652 -18.226 1.00 16.05 320 LYS A CA 1
ATOM 2146 C C . LYS A 1 319 ? -4.119 -32.908 -16.990 1.00 16.14 320 LYS A C 1
ATOM 2147 O O . LYS A 1 319 ? -3.532 -33.947 -16.707 1.00 17.06 320 LYS A O 1
ATOM 2153 N N . PHE A 1 320 ? -4.082 -31.890 -16.106 1.00 15.13 321 PHE A N 1
ATOM 2154 C CA . PHE A 1 320 ? -3.360 -32.026 -14.815 1.00 13.78 321 PHE A CA 1
ATOM 2155 C C . PHE A 1 320 ? -3.940 -33.085 -13.992 1.00 12.92 321 PHE A C 1
ATOM 2156 O O . PHE A 1 320 ? -3.218 -33.932 -13.436 1.00 13.64 321 PHE A O 1
ATOM 2164 N N . LEU A 1 321 ? -5.290 -33.195 -13.871 1.00 12.81 322 LEU A N 1
ATOM 2165 C CA . LEU A 1 321 ? -5.879 -34.199 -13.073 1.00 12.13 322 LEU A CA 1
ATOM 2166 C C . LEU A 1 321 ? -5.565 -35.612 -13.660 1.00 13.30 322 LEU A C 1
ATOM 2167 O O . LEU A 1 321 ? -5.442 -36.547 -12.887 1.00 13.52 322 LEU A O 1
ATOM 2172 N N . ASP A 1 322 ? -5.484 -35.698 -15.010 1.00 13.91 323 ASP A N 1
ATOM 2173 C CA . ASP A 1 322 ? -5.168 -37.010 -15.661 1.00 15.25 323 ASP A CA 1
ATOM 2174 C C . ASP A 1 322 ? -3.841 -37.460 -15.268 1.00 15.04 323 ASP A C 1
ATOM 2175 O O . ASP A 1 322 ? -3.535 -38.692 -15.296 1.00 18.16 323 ASP A O 1
ATOM 2180 N N . GLY A 1 323 ? -2.917 -36.609 -14.882 1.00 15.38 324 GLY A N 1
ATOM 2181 C CA . GLY A 1 323 ? -1.590 -36.911 -14.475 1.00 14.14 324 GLY A CA 1
ATOM 2182 C C . GLY A 1 323 ? -1.369 -37.045 -12.973 1.00 13.73 324 GLY A C 1
ATOM 2183 O O . GLY A 1 323 ? -0.272 -37.382 -12.471 1.00 13.53 324 GLY A O 1
ATOM 2184 N N . LEU A 1 324 ? -2.405 -36.701 -12.217 1.00 12.74 325 LEU A N 1
ATOM 2185 C CA . LEU A 1 324 ? -2.210 -36.484 -10.733 1.00 11.61 325 LEU A CA 1
ATOM 2186 C C . LEU A 1 324 ? -1.835 -37.743 -9.929 1.00 11.40 325 LEU A C 1
ATOM 2187 O O . LEU A 1 324 ? -1.060 -37.682 -8.979 1.00 12.26 325 LEU A O 1
ATOM 2192 N N . VAL A 1 325 ? -2.472 -38.873 -10.222 1.00 12.76 326 VAL A N 1
ATOM 2193 C CA . VAL A 1 325 ? -2.168 -40.103 -9.456 1.00 14.15 326 VAL A CA 1
ATOM 2194 C C . VAL A 1 325 ? -0.666 -40.471 -9.586 1.00 14.13 326 VAL A C 1
ATOM 2195 O O . VAL A 1 325 ? -0.051 -40.758 -8.554 1.00 14.98 326 VAL A O 1
ATOM 2199 N N . GLU A 1 326 ? -0.221 -40.382 -10.851 1.00 14.83 327 GLU A N 1
ATOM 2200 C CA . GLU A 1 326 ? 1.158 -40.692 -11.038 1.00 15.38 327 GLU A CA 1
ATOM 2201 C C . GLU A 1 326 ? 2.102 -39.762 -10.363 1.00 16.61 327 GLU A C 1
ATOM 2202 O O . GLU A 1 326 ? 3.051 -40.143 -9.697 1.00 15.23 327 GLU A O 1
ATOM 2208 N N . LEU A 1 327 ? 1.760 -38.429 -10.439 1.00 14.47 328 LEU A N 1
ATOM 2209 C CA . LEU A 1 327 ? 2.581 -37.371 -9.740 1.00 13.68 328 LEU A CA 1
ATOM 2210 C C . LEU A 1 327 ? 2.586 -37.666 -8.282 1.00 13.40 328 LEU A C 1
ATOM 2211 O O . LEU A 1 327 ? 3.649 -37.585 -7.604 1.00 14.03 328 LEU A O 1
ATOM 2216 N N . THR A 1 328 ? 1.447 -37.976 -7.703 1.00 11.94 329 THR A N 1
ATOM 2217 C CA . THR A 1 328 ? 1.349 -38.215 -6.258 1.00 13.22 329 THR A CA 1
ATOM 2218 C C . THR A 1 328 ? 2.219 -39.417 -5.821 1.00 15.72 329 THR A C 1
ATOM 2219 O O . THR A 1 328 ? 2.901 -39.337 -4.825 1.00 16.43 329 THR A O 1
ATOM 2223 N N . GLN A 1 329 ? 2.169 -40.472 -6.597 1.00 16.01 330 GLN A N 1
ATOM 2224 C CA . GLN A 1 329 ? 3.013 -41.688 -6.215 1.00 18.89 330 GLN A CA 1
ATOM 2225 C C . GLN A 1 329 ? 4.438 -41.384 -6.414 1.00 19.74 330 GLN A C 1
ATOM 2226 O O . GLN A 1 329 ? 5.150 -41.796 -5.484 1.00 21.84 330 GLN A O 1
ATOM 2232 N N . GLN A 1 330 ? 4.861 -40.624 -7.355 1.00 18.42 331 GLN A N 1
ATOM 2233 C CA . GLN A 1 330 ? 6.271 -40.307 -7.491 1.00 19.17 331 GLN A CA 1
ATOM 2234 C C . GLN A 1 330 ? 6.613 -39.463 -6.311 1.00 19.73 331 GLN A C 1
ATOM 2235 O O . GLN A 1 330 ? 7.762 -39.551 -5.769 1.00 22.85 331 GLN A O 1
ATOM 2241 N N . ASN A 1 331 ? 5.856 -38.381 -6.021 1.00 16.94 332 ASN A N 1
ATOM 2242 C CA . ASN A 1 331 ? 6.309 -37.488 -4.998 1.00 15.97 332 ASN A CA 1
ATOM 2243 C C . ASN A 1 331 ? 6.313 -38.091 -3.660 1.00 20.22 332 ASN A C 1
ATOM 2244 O O . ASN A 1 331 ? 7.136 -37.645 -2.800 1.00 22.15 332 ASN A O 1
ATOM 2249 N N . LEU A 1 332 ? 5.432 -39.061 -3.327 1.00 22.91 333 LEU A N 1
ATOM 2250 C CA . LEU A 1 332 ? 5.396 -39.732 -1.998 1.00 28.13 333 LEU A CA 1
ATOM 2251 C C . LEU A 1 332 ? 6.723 -40.544 -1.780 1.00 31.98 333 LEU A C 1
ATOM 2252 O O . LEU A 1 332 ? 7.158 -40.673 -0.641 1.00 36.74 333 LEU A O 1
ATOM 2257 N N . LYS A 1 333 ? 7.422 -40.865 -2.863 1.00 27.32 334 LYS A N 1
ATOM 2258 C CA . LYS A 1 333 ? 8.775 -41.403 -2.810 1.00 32.21 334 LYS A CA 1
ATOM 2259 C C . LYS A 1 333 ? 9.850 -40.432 -2.422 1.00 32.10 334 LYS A C 1
ATOM 2260 O O . LYS A 1 333 ? 10.768 -40.797 -1.619 1.00 37.06 334 LYS A O 1
ATOM 2266 N N . THR A 1 334 ? 9.913 -39.284 -3.090 1.00 26.74 335 THR A N 1
ATOM 2267 C CA . THR A 1 334 ? 10.915 -38.240 -2.825 1.00 22.87 335 THR A CA 1
ATOM 2268 C C . THR A 1 334 ? 10.500 -37.530 -1.575 1.00 26.48 335 THR A C 1
ATOM 2269 O O . THR A 1 334 ? 11.449 -37.045 -0.952 1.00 27.27 335 THR A O 1
ATOM 2273 N N . GLY A 1 335 ? 9.275 -37.475 -1.084 1.00 23.17 336 GLY A N 1
ATOM 2274 C CA . GLY A 1 335 ? 8.864 -36.642 0.045 1.00 23.30 336 GLY A CA 1
ATOM 2275 C C . GLY A 1 335 ? 8.552 -35.181 -0.441 1.00 17.27 336 GLY A C 1
ATOM 2276 O O . GLY A 1 335 ? 7.968 -34.456 0.411 1.00 20.28 336 GLY A O 1
ATOM 2277 N N . ASP A 1 336 ? 8.847 -34.912 -1.706 1.00 17.84 337 ASP A N 1
ATOM 2278 C CA . ASP A 1 336 ? 8.665 -33.530 -2.160 1.00 15.68 337 ASP A CA 1
ATOM 2279 C C . ASP A 1 336 ? 7.246 -33.380 -2.702 1.00 12.02 337 ASP A C 1
ATOM 2280 O O . ASP A 1 336 ? 7.024 -33.354 -3.922 1.00 12.85 337 ASP A O 1
ATOM 2285 N N . ILE A 1 337 ? 6.264 -33.340 -1.758 1.00 11.39 338 ILE A N 1
ATOM 2286 C CA . ILE A 1 337 ? 4.877 -33.376 -2.127 1.00 10.37 338 ILE A CA 1
ATOM 2287 C C . ILE A 1 337 ? 4.427 -32.193 -2.889 1.00 9.55 338 ILE A C 1
ATOM 2288 O O . ILE A 1 337 ? 3.327 -32.281 -3.487 1.00 10.84 338 ILE A O 1
ATOM 2293 N N . ALA A 1 338 ? 5.102 -31.077 -2.867 1.00 9.36 339 ALA A N 1
ATOM 2294 C CA . ALA A 1 338 ? 4.694 -29.956 -3.715 1.00 9.28 339 ALA A CA 1
ATOM 2295 C C . ALA A 1 338 ? 5.200 -30.001 -5.147 1.00 10.25 339 ALA A C 1
ATOM 2296 O O . ALA A 1 338 ? 4.769 -29.149 -5.939 1.00 10.11 339 ALA A O 1
ATOM 2298 N N . TYR A 1 339 ? 6.052 -30.926 -5.492 1.00 10.90 340 TYR A N 1
ATOM 2299 C CA . TYR A 1 339 ? 6.578 -30.855 -6.875 1.00 11.77 340 TYR A CA 1
ATOM 2300 C C . TYR A 1 339 ? 5.413 -31.036 -7.908 1.00 11.93 340 TYR A C 1
ATOM 2301 O O . TYR A 1 339 ? 4.696 -32.024 -7.901 1.00 12.26 340 TYR A O 1
ATOM 2310 N N . GLU A 1 340 ? 5.365 -30.092 -8.842 1.00 11.91 341 GLU A N 1
ATOM 2311 C CA . GLU A 1 340 ? 4.525 -30.166 -10.044 1.00 12.40 341 GLU A CA 1
ATOM 2312 C C . GLU A 1 340 ? 5.138 -29.612 -11.245 1.00 14.19 341 GLU A C 1
ATOM 2313 O O . GLU A 1 340 ? 4.390 -29.366 -12.228 1.00 16.54 341 GLU A O 1
ATOM 2319 N N . GLY A 1 341 ? 6.421 -29.318 -11.239 1.00 13.53 342 GLY A N 1
ATOM 2320 C CA . GLY A 1 341 ? 7.065 -28.745 -12.400 1.00 15.84 342 GLY A CA 1
ATOM 2321 C C . GLY A 1 341 ? 6.903 -27.284 -12.542 1.00 18.13 342 GLY A C 1
ATOM 2322 O O . GLY A 1 341 ? 7.036 -26.725 -13.705 1.00 18.67 342 GLY A O 1
ATOM 2323 N N . ILE A 1 342 ? 6.684 -26.542 -11.504 1.00 15.04 343 ILE A N 1
ATOM 2324 C CA . ILE A 1 342 ? 6.743 -25.120 -11.569 1.00 15.59 343 ILE A CA 1
ATOM 2325 C C . ILE A 1 342 ? 8.199 -24.704 -11.726 1.00 16.50 343 ILE A C 1
ATOM 2326 O O . ILE A 1 342 ? 9.035 -25.057 -10.950 1.00 18.06 343 ILE A O 1
ATOM 2331 N N . PRO A 1 343 ? 8.484 -23.740 -12.673 1.00 18.86 344 PRO A N 1
ATOM 2332 C CA . PRO A 1 343 ? 9.806 -23.143 -12.708 1.00 19.74 344 PRO A CA 1
ATOM 2333 C C . PRO A 1 343 ? 10.268 -22.681 -11.352 1.00 19.45 344 PRO A C 1
ATOM 2334 O O . PRO A 1 343 ? 9.588 -21.891 -10.587 1.00 21.48 344 PRO A O 1
ATOM 2338 N N . GLY A 1 344 ? 11.482 -23.080 -10.917 1.00 20.98 345 GLY A N 1
ATOM 2339 C CA . GLY A 1 344 ? 12.029 -22.833 -9.647 1.00 20.53 345 GLY A CA 1
ATOM 2340 C C . GLY A 1 344 ? 12.069 -24.121 -8.753 1.00 20.95 345 GLY A C 1
ATOM 2341 O O . GLY A 1 344 ? 12.895 -24.244 -7.783 1.00 23.00 345 GLY A O 1
ATOM 2342 N N . GLN A 1 345 ? 11.096 -25.061 -8.982 1.00 19.13 346 GLN A N 1
ATOM 2343 C CA . GLN A 1 345 ? 11.100 -26.322 -8.218 1.00 17.90 346 GLN A CA 1
ATOM 2344 C C . GLN A 1 345 ? 12.341 -27.169 -8.531 1.00 21.53 346 GLN A C 1
ATOM 2345 O O . GLN A 1 345 ? 12.981 -26.875 -9.533 1.00 24.26 346 GLN A O 1
ATOM 2351 N N . THR A 1 346 ? 12.639 -28.122 -7.641 1.00 23.19 347 THR A N 1
ATOM 2352 C CA . THR A 1 346 ? 13.702 -29.109 -7.890 1.00 29.19 347 THR A CA 1
ATOM 2353 C C . THR A 1 346 ? 13.141 -30.019 -9.038 1.00 32.33 347 THR A C 1
ATOM 2354 O O . THR A 1 346 ? 13.936 -30.227 -9.961 1.00 39.61 347 THR A O 1
#

Sequence (314 aa):
TKRIGVTVYDMSSFITEGKEGMDTYAKANNIELVWNSANNDVSTQASQVDSSLINQGVDAIIVVPVQQADSLGPQVASAKSKGIPLLAVNAALETPDLAGNVQPDDVAAGAQEMQMMADRRLGGKGNIVILQGPLGGSGEINRGKGIDQVLAKYPDIKVLAKDTANWKKRDEEAVNKMKNWISSSFGPQIDGVVAQNDDMGLGALQALKEAGRTGVPIVGIDGIEDGLNAVKSGDFIGTSLQNGTVELSAGLAVADALVKGEDVKTDDPVYVMPAITKDNVDVAIEHVVTERQKFLDGLVELTQQNLKTGDIAYEGIPGQT

Organism: Mycolicibacterium smegmatis (strain ATCC 700084 / mc(2)155) (NCBI:txid246196)

GO terms:
  GO:0030246 carbohydrate binding (F, IDA)
  GO:0071322 cellular response to carbohydrate stimulus (P, IDA)

CATH classification: 3.40.50.2300 (+1 more: 3.40.50.2300)

Radius of gyration: 19.29 Å; Cα contacts (8 Å, |Δi|>4): 735; chains: 1; bounding box: 35×58×41 Å

Foldseek 3Di:
DAEEEEEEQACALQNVLQVLLQVLLQVVQVYHYHYHYQPLDQVSSLVSLVVCVVVVGQEYEYAHSAAAHNQVSLVSCQVVNHAYEYFAWHHPHPRHNFYQYAQLLLQLLVLLVLVCVVVVLAAEEEEEAADPRIRNRVNSVNNNVVNVVVRPRYHYPYYDYQNSALQSLLVVLLVVCVVQNPSHQEYEYAAQSSQNSNLVNCVVVVDQPREYEHEAPALVSLVCQQVVSYQWYWHDRSSQRVNLQVVLSSCVSVVHDFRRYQYEYTHIGHNVFSVVVCCCRPVPVVVNSVCRNVLSVVCSVVSHSNDDPTPVDD